Protein AF-A0A399YDK4-F1 (afdb_monomer)

Mean predicted aligned error: 13.17 Å

Foldseek 3Di:
DDDQDLVNLLVVLLVVLVVVQKDALVRSCVVNVHDSVSSVVSQVVCVVVQQWDDDVRTIHGRPPNPPDVPPPQDAQPQPRHTADLLAKKWWAFPVRDIHIHNHVLSLLVCVVPDDGTPFIWTQQNPPSDTDGLQQWKKFWQWQDDGPDPRHIHTHRDPVVVVVVCVPTNGDIDHNVRVSCVSVVVPPPD

Secondary structure (DSSP, 8-state):
-----HHHHHHHHHHHHHHHS-EEHHHHHHHTT--HHHHHHHHHHHHHTTSEEEETTEEEE-TT-PPPTT---PBPTTT--B--GGG-EEE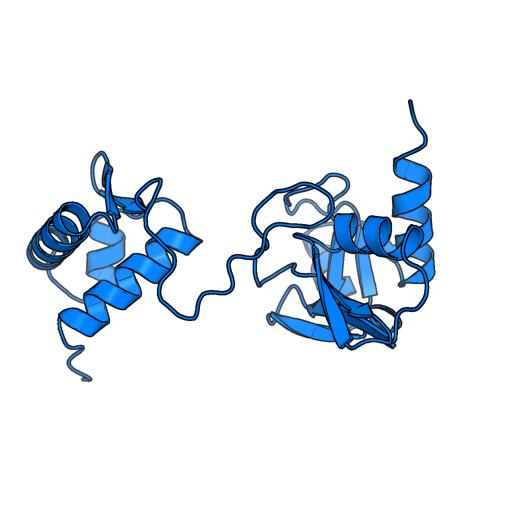EETTS-EEEESSHHHHHHHHHH--SEEEEEEE-TTT--EEEGGG-EEEES-SS--SSSS-EEEES-HHHHHHHHHHH--EEE-HHHHHHHHHHTT---

Sequence (189 aa):
MDEILPEQRRAKIVEWLQEEQSLTIDQLARHFEVSAMTIHRDLDLLVKEGRARKVRGGAMPAADALPAPGSDQSQCAMCGKRVPRRTTWVVTGENGEQQQACCPHCGFLMHSHATGQQSTLAADFLYGQMVNAHQATFVVGSEVTLCCVPGVLCFASRSDAERFQRGFGGKLLDFAGAMVAMTTAHHGH

Structure (mmCIF, N/CA/C/O backbone):
data_AF-A0A399YDK4-F1
#
_entry.id   AF-A0A399YDK4-F1
#
loop_
_atom_site.group_PDB
_atom_site.id
_atom_site.type_symbol
_atom_site.label_atom_id
_atom_site.label_alt_id
_atom_site.label_comp_id
_atom_site.label_asym_id
_atom_site.label_entity_id
_atom_site.label_seq_id
_atom_site.pdbx_PDB_ins_code
_atom_site.Cartn_x
_atom_site.Cartn_y
_atom_site.Cartn_z
_atom_site.occupancy
_atom_site.B_iso_or_equiv
_atom_site.auth_seq_id
_atom_site.auth_comp_id
_atom_site.auth_asym_id
_atom_site.auth_atom_id
_atom_site.pdbx_PDB_model_num
ATOM 1 N N . MET A 1 1 ? -29.684 -17.908 6.873 1.00 45.41 1 MET A N 1
ATOM 2 C CA . MET A 1 1 ? -29.817 -16.619 6.172 1.00 45.41 1 MET A CA 1
ATOM 3 C C . MET A 1 1 ? -29.604 -15.596 7.265 1.00 45.41 1 MET A C 1
ATOM 5 O O . MET A 1 1 ? -30.481 -15.459 8.106 1.00 45.41 1 MET A O 1
ATOM 9 N N . ASP A 1 2 ? -28.382 -15.083 7.395 1.00 56.78 2 ASP A N 1
ATOM 10 C CA . ASP A 1 2 ? -28.031 -14.229 8.532 1.00 56.78 2 ASP A CA 1
ATOM 11 C C . ASP A 1 2 ? -28.672 -12.858 8.336 1.00 56.78 2 ASP A C 1
ATOM 13 O O . ASP A 1 2 ? -28.321 -12.108 7.427 1.00 56.78 2 ASP A O 1
ATOM 17 N N . GLU A 1 3 ? -29.662 -12.555 9.169 1.00 72.50 3 GLU A N 1
ATOM 18 C CA . GLU A 1 3 ? -30.332 -11.264 9.179 1.00 72.50 3 GLU A CA 1
ATOM 19 C C . GLU A 1 3 ? -29.364 -10.209 9.733 1.00 72.50 3 GLU A C 1
ATOM 21 O O . GLU A 1 3 ? -29.116 -10.128 10.936 1.00 72.50 3 GLU A O 1
ATOM 26 N N . ILE A 1 4 ? -28.766 -9.410 8.845 1.00 83.25 4 ILE A N 1
ATOM 27 C CA . ILE A 1 4 ? -27.907 -8.298 9.254 1.00 83.25 4 ILE A CA 1
ATOM 28 C C . ILE A 1 4 ? -28.754 -7.189 9.884 1.00 83.25 4 ILE A C 1
ATOM 30 O O . ILE A 1 4 ? -29.663 -6.630 9.258 1.00 83.25 4 ILE A O 1
ATOM 34 N N . LEU A 1 5 ? -28.425 -6.822 11.124 1.00 90.81 5 LEU A N 1
ATOM 35 C CA . LEU A 1 5 ? -29.125 -5.751 11.824 1.00 90.81 5 LEU A CA 1
ATOM 36 C C . LEU A 1 5 ? -28.955 -4.414 11.073 1.00 90.81 5 LEU A C 1
ATOM 38 O O . LEU A 1 5 ? -27.881 -4.144 10.526 1.00 90.81 5 LEU A O 1
ATOM 42 N N . PRO A 1 6 ? -29.965 -3.523 11.069 1.00 90.94 6 PRO A N 1
ATOM 43 C CA . PRO A 1 6 ? -29.890 -2.250 10.348 1.00 90.94 6 PRO A CA 1
ATOM 44 C C . PRO A 1 6 ? -28.670 -1.387 10.704 1.00 90.94 6 PRO A C 1
ATOM 46 O O . PRO A 1 6 ? -28.080 -0.764 9.826 1.00 90.94 6 PRO A O 1
ATOM 49 N N . GLU A 1 7 ? -28.258 -1.369 11.974 1.00 88.75 7 GLU A N 1
ATOM 50 C CA . GLU A 1 7 ? -27.062 -0.639 12.424 1.00 88.75 7 GLU A CA 1
ATOM 51 C C . GLU A 1 7 ? -25.769 -1.214 11.844 1.00 88.75 7 GLU A C 1
ATOM 53 O O . GLU A 1 7 ? -24.922 -0.463 11.360 1.00 88.75 7 GLU A O 1
ATOM 58 N N . GLN A 1 8 ? -25.644 -2.542 11.821 1.00 89.19 8 GLN A N 1
ATOM 59 C CA . GLN A 1 8 ? -24.497 -3.229 11.228 1.00 89.19 8 GLN A CA 1
ATOM 60 C C . GLN A 1 8 ? -24.432 -2.988 9.719 1.00 89.19 8 GLN A C 1
ATOM 62 O O . GLN A 1 8 ? -23.357 -2.734 9.178 1.00 89.19 8 GLN A O 1
ATOM 67 N N . ARG A 1 9 ? -25.584 -2.998 9.035 1.00 95.12 9 ARG A N 1
ATOM 68 C CA . ARG A 1 9 ? -25.655 -2.656 7.611 1.00 95.12 9 ARG A CA 1
ATOM 69 C C . ARG A 1 9 ? -25.187 -1.224 7.364 1.00 95.12 9 ARG A C 1
ATOM 71 O O . ARG A 1 9 ? -24.345 -1.009 6.501 1.00 95.12 9 ARG A O 1
ATOM 78 N N . ARG A 1 10 ? -25.660 -0.250 8.148 1.00 94.94 10 ARG A N 1
ATOM 79 C CA . ARG A 1 10 ? -25.216 1.152 8.042 1.00 94.94 10 ARG A CA 1
ATOM 80 C C . ARG A 1 10 ? -23.717 1.319 8.288 1.00 94.94 10 ARG A C 1
ATOM 82 O O . ARG A 1 10 ? -23.081 2.078 7.563 1.00 94.94 10 ARG A O 1
ATOM 89 N N . ALA A 1 11 ? -23.147 0.607 9.261 1.00 90.00 11 ALA A N 1
ATOM 90 C CA . ALA A 1 11 ? -21.704 0.617 9.500 1.00 90.00 11 ALA A CA 1
ATOM 91 C C . ALA A 1 11 ? -20.923 0.123 8.270 1.00 90.00 11 ALA A C 1
ATOM 93 O O . ALA A 1 11 ? -20.050 0.838 7.783 1.00 90.00 11 ALA A O 1
ATOM 94 N N . LYS A 1 12 ? -21.326 -1.017 7.694 1.00 92.19 12 LYS A N 1
ATOM 95 C CA . LYS A 1 12 ? -20.713 -1.563 6.472 1.00 92.19 12 LYS A CA 1
ATOM 96 C C . LYS A 1 12 ? -20.889 -0.660 5.246 1.00 92.19 12 LYS A C 1
ATOM 98 O O . LYS A 1 12 ? -19.979 -0.556 4.432 1.00 92.19 12 LYS A O 1
ATOM 103 N N . ILE A 1 13 ? -22.030 0.024 5.107 1.00 94.12 13 ILE A N 1
ATOM 104 C CA . ILE A 1 13 ? -22.237 1.019 4.038 1.00 94.12 13 ILE A CA 1
ATOM 105 C C . ILE A 1 13 ? -21.193 2.137 4.143 1.00 94.12 13 ILE A C 1
ATOM 107 O O . ILE A 1 13 ? -20.625 2.535 3.130 1.00 94.12 13 ILE A O 1
ATOM 111 N N . VAL A 1 14 ? -20.925 2.644 5.352 1.00 92.00 14 VAL A N 1
ATOM 112 C CA . VAL A 1 14 ? -19.918 3.697 5.563 1.00 92.00 14 VAL A CA 1
ATOM 113 C C . VAL A 1 14 ? -18.515 3.201 5.230 1.00 92.00 14 VAL A C 1
ATOM 115 O O . VAL A 1 14 ? -17.788 3.909 4.541 1.00 92.00 14 VAL A O 1
ATOM 118 N N . GLU A 1 15 ? -18.145 2.001 5.676 1.00 86.81 15 GLU A N 1
ATOM 119 C CA . GLU A 1 15 ? -16.850 1.387 5.346 1.00 86.81 15 GLU A CA 1
ATOM 120 C C . GLU A 1 15 ? -16.661 1.287 3.830 1.00 86.81 15 GLU A C 1
ATOM 122 O O . GLU A 1 15 ? -15.671 1.776 3.290 1.00 86.81 15 GLU A O 1
ATOM 127 N N . TRP A 1 16 ? -17.665 0.773 3.121 1.00 90.94 16 TRP A N 1
ATOM 128 C CA . TRP A 1 16 ? -17.577 0.606 1.676 1.00 90.94 16 TRP A CA 1
ATOM 129 C C . TRP A 1 16 ? -17.549 1.948 0.925 1.00 90.94 16 TRP A C 1
ATOM 131 O O . TRP A 1 16 ? -16.789 2.122 -0.029 1.00 90.94 16 TRP A O 1
ATOM 141 N N . LEU A 1 17 ? -18.306 2.949 1.392 1.00 89.31 17 LEU A N 1
ATOM 142 C CA . LEU A 1 17 ? -18.228 4.319 0.871 1.00 89.31 17 LEU A CA 1
ATOM 143 C C . LEU A 1 17 ? -16.835 4.935 1.070 1.00 89.31 17 LEU A C 1
ATOM 145 O O . LEU A 1 17 ? -16.385 5.703 0.220 1.00 89.31 17 LEU A O 1
ATOM 149 N N . GLN A 1 18 ? -16.150 4.622 2.174 1.00 79.62 18 GLN A N 1
ATOM 150 C CA . GLN A 1 18 ? -14.789 5.098 2.431 1.00 79.62 18 GLN A CA 1
ATOM 151 C C . GLN A 1 18 ? -13.743 4.451 1.513 1.00 79.62 18 GLN A C 1
ATOM 153 O O . GLN A 1 18 ? -12.706 5.076 1.281 1.00 79.62 18 GLN A O 1
ATOM 158 N N . GLU A 1 19 ? -13.998 3.240 1.015 1.00 75.44 19 GLU A N 1
ATOM 159 C CA . GLU A 1 19 ? -13.117 2.507 0.098 1.00 75.44 19 GLU A CA 1
ATOM 160 C C . GLU A 1 19 ? -13.316 2.941 -1.362 1.00 75.44 19 GLU A C 1
ATOM 162 O O . GLU A 1 19 ? -12.363 3.353 -2.022 1.00 75.44 19 GLU A O 1
ATOM 167 N N . GLU A 1 20 ? -14.559 2.920 -1.850 1.00 77.44 20 GLU A N 1
ATOM 168 C CA . GLU A 1 20 ? -14.890 3.147 -3.267 1.00 77.44 20 GLU A CA 1
ATOM 169 C C . GLU A 1 20 ? -15.138 4.624 -3.612 1.00 77.44 20 GLU A C 1
ATOM 171 O O . GLU A 1 20 ? -15.271 4.989 -4.779 1.00 77.44 20 GLU A O 1
ATOM 176 N N . GLN A 1 21 ? -15.214 5.501 -2.603 1.00 77.00 21 GLN A N 1
ATOM 177 C CA . GLN A 1 21 ? -15.485 6.946 -2.701 1.00 77.00 21 GLN A CA 1
ATOM 178 C C . GLN A 1 21 ? -16.852 7.327 -3.302 1.00 77.00 21 GLN A C 1
ATOM 180 O O . GLN A 1 21 ? -17.306 8.446 -3.071 1.00 77.00 21 GLN A O 1
ATOM 185 N N . SER A 1 22 ? -17.535 6.439 -4.029 1.00 86.25 22 SER A N 1
ATOM 186 C CA . SER A 1 22 ? -18.880 6.634 -4.573 1.00 86.25 22 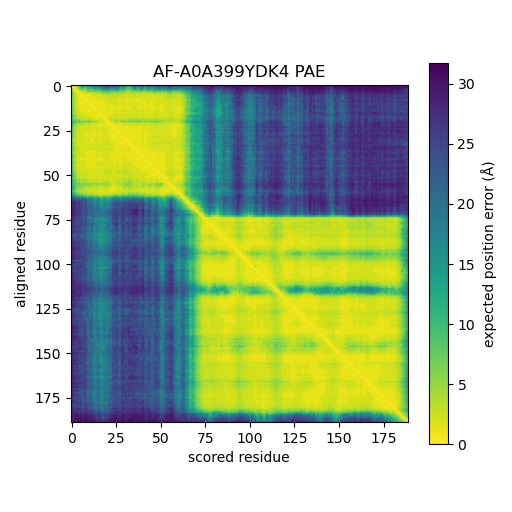SER A CA 1
ATOM 187 C C . SER A 1 22 ? -19.574 5.293 -4.803 1.00 86.25 22 SER A C 1
ATOM 189 O O . SER A 1 22 ? -19.060 4.442 -5.523 1.00 86.25 22 SER A O 1
ATOM 191 N N . LEU A 1 23 ? -20.775 5.123 -4.247 1.00 93.69 23 LEU A N 1
ATOM 192 C CA . LEU A 1 23 ? -21.605 3.934 -4.454 1.00 93.69 23 LEU A CA 1
ATOM 193 C C . LEU A 1 23 ? -23.020 4.333 -4.860 1.00 93.69 23 LEU A C 1
ATOM 195 O O . LEU A 1 23 ? -23.617 5.250 -4.294 1.00 93.69 23 LEU A O 1
ATOM 199 N N . THR A 1 24 ? -23.578 3.620 -5.831 1.00 95.25 24 THR A N 1
ATOM 200 C CA . THR A 1 24 ? -24.973 3.774 -6.250 1.00 95.25 24 THR A CA 1
ATOM 201 C C . THR A 1 24 ? -25.917 3.019 -5.320 1.00 95.25 24 THR A C 1
ATOM 203 O O . THR A 1 24 ? -25.550 2.034 -4.678 1.00 95.25 24 THR A O 1
ATOM 206 N N . ILE A 1 25 ? -27.177 3.454 -5.278 1.00 95.69 25 ILE A N 1
ATOM 207 C CA . ILE A 1 25 ? -28.224 2.779 -4.496 1.00 95.69 25 ILE A CA 1
ATOM 208 C C . ILE A 1 25 ? -28.410 1.325 -4.944 1.00 95.69 25 ILE A C 1
ATOM 210 O O . ILE A 1 25 ? -28.634 0.456 -4.109 1.00 95.69 25 ILE A O 1
ATOM 214 N N . ASP A 1 26 ? -28.292 1.059 -6.244 1.00 94.50 26 ASP A N 1
ATOM 215 C CA . ASP A 1 26 ? -28.439 -0.280 -6.817 1.00 94.50 26 ASP A CA 1
ATOM 216 C C . ASP A 1 26 ? -27.274 -1.208 -6.424 1.00 94.50 26 ASP A C 1
ATOM 218 O O . ASP A 1 26 ? -27.519 -2.344 -6.022 1.00 94.50 26 ASP A O 1
ATOM 222 N N . GLN A 1 27 ? -26.027 -0.713 -6.414 1.00 94.94 27 GLN A N 1
ATOM 223 C CA . GLN A 1 27 ? -24.876 -1.468 -5.890 1.00 94.94 27 GLN A CA 1
ATOM 224 C C . GLN A 1 27 ? -25.072 -1.848 -4.418 1.00 94.94 27 GLN A C 1
ATOM 226 O O . GLN A 1 27 ? -24.881 -3.004 -4.044 1.00 94.94 27 GLN A O 1
ATOM 231 N N . LEU A 1 28 ? -25.495 -0.886 -3.594 1.00 95.94 28 LEU A N 1
ATOM 232 C CA . LEU A 1 28 ? -25.757 -1.105 -2.173 1.00 95.94 28 LEU A CA 1
ATOM 233 C C . LEU A 1 28 ? -26.916 -2.093 -1.962 1.00 95.94 28 LEU A C 1
ATOM 235 O O . LEU A 1 28 ? -26.806 -3.015 -1.159 1.00 95.94 28 LEU A O 1
ATOM 239 N N . ALA A 1 29 ? -28.011 -1.940 -2.707 1.00 96.50 29 ALA A N 1
ATOM 240 C CA . ALA A 1 29 ? -29.184 -2.804 -2.608 1.00 96.50 29 ALA A CA 1
ATOM 241 C C . ALA A 1 29 ? -28.846 -4.260 -2.953 1.00 96.50 29 ALA A C 1
ATOM 243 O O . ALA A 1 29 ? -29.233 -5.168 -2.221 1.00 96.50 29 ALA A O 1
ATOM 244 N N . ARG A 1 30 ? -28.072 -4.476 -4.026 1.00 95.38 30 ARG A N 1
ATOM 245 C CA . ARG A 1 30 ? -27.620 -5.812 -4.438 1.00 95.38 30 ARG A CA 1
ATOM 246 C C . ARG A 1 30 ? -26.667 -6.438 -3.431 1.00 95.38 30 ARG A C 1
ATOM 248 O O . ARG A 1 30 ? -26.827 -7.606 -3.113 1.00 95.38 30 ARG A O 1
ATOM 255 N N . HIS A 1 31 ? -25.701 -5.675 -2.922 1.00 93.81 31 HIS A N 1
ATOM 256 C CA . HIS A 1 31 ? -24.705 -6.199 -1.986 1.00 93.81 31 HIS A CA 1
ATOM 257 C C . HIS A 1 31 ? -25.314 -6.622 -0.645 1.00 93.81 31 HIS A C 1
ATOM 259 O O . HIS A 1 31 ? -24.937 -7.649 -0.094 1.00 93.81 31 HIS A O 1
ATOM 265 N N . PHE A 1 32 ? -26.249 -5.829 -0.117 1.00 94.50 32 PHE A N 1
ATOM 266 C CA . PHE A 1 32 ? -26.893 -6.112 1.167 1.00 94.50 32 PHE A CA 1
ATOM 267 C C . PHE A 1 32 ? -28.188 -6.920 1.038 1.00 94.50 32 PHE A C 1
ATOM 269 O O . PHE A 1 32 ? -28.838 -7.152 2.053 1.00 94.50 32 PHE A O 1
ATOM 276 N N . GLU A 1 33 ? -28.574 -7.305 -0.182 1.00 94.88 33 GLU A N 1
ATOM 277 C CA . GLU A 1 33 ? -29.809 -8.041 -0.482 1.00 94.88 33 GLU A CA 1
ATOM 278 C C . GLU A 1 33 ? -31.071 -7.364 0.094 1.00 94.88 33 GLU A C 1
ATOM 280 O O . GLU A 1 33 ? -31.991 -8.006 0.599 1.00 94.88 33 GLU A O 1
ATOM 285 N N . VAL A 1 34 ? -31.131 -6.029 0.018 1.00 95.44 34 VAL A N 1
ATOM 286 C CA . VAL A 1 34 ? -32.265 -5.225 0.502 1.00 95.44 34 VAL A CA 1
ATOM 287 C C . VAL A 1 34 ? -32.867 -4.373 -0.608 1.00 95.44 34 VAL A C 1
ATOM 289 O O . VAL A 1 34 ? -32.248 -4.099 -1.632 1.00 95.44 34 VAL A O 1
ATOM 292 N N . SER A 1 35 ? -34.090 -3.887 -0.390 1.00 96.19 35 SER A N 1
ATOM 293 C CA . SER A 1 35 ? -34.724 -2.964 -1.332 1.00 96.19 35 SER A CA 1
ATOM 294 C C . SER A 1 35 ? -33.953 -1.640 -1.457 1.00 96.19 35 SER A C 1
ATOM 296 O O . SER A 1 35 ? -33.379 -1.139 -0.484 1.00 96.19 35 SER A O 1
ATOM 298 N N . ALA A 1 36 ? -34.039 -1.000 -2.627 1.00 95.44 36 ALA A N 1
ATOM 299 C CA . ALA A 1 36 ? -33.520 0.355 -2.835 1.00 95.44 36 ALA A CA 1
ATOM 300 C C . ALA A 1 36 ? -34.086 1.358 -1.811 1.00 95.44 36 ALA A C 1
ATOM 302 O O . ALA A 1 36 ? -33.381 2.249 -1.348 1.00 95.44 36 ALA A O 1
ATOM 303 N N . MET A 1 37 ? -35.346 1.184 -1.398 1.00 95.12 37 MET A N 1
ATOM 304 C CA . MET A 1 37 ? -35.995 2.020 -0.386 1.00 95.12 37 MET A CA 1
ATOM 305 C C . MET A 1 37 ? -35.366 1.859 1.009 1.00 95.12 37 MET A C 1
ATOM 307 O O . MET A 1 37 ? -35.282 2.834 1.757 1.00 95.12 37 MET A O 1
ATOM 311 N N . THR A 1 38 ? -34.879 0.663 1.352 1.00 95.94 38 THR A N 1
ATOM 312 C CA . THR A 1 38 ? -34.112 0.421 2.584 1.00 95.94 38 THR A CA 1
ATOM 313 C C . THR A 1 38 ? -32.787 1.176 2.545 1.00 95.94 38 THR A C 1
ATOM 315 O O . THR A 1 38 ? -32.474 1.898 3.488 1.00 95.94 38 THR A O 1
ATOM 318 N N . ILE A 1 39 ? -32.062 1.093 1.424 1.00 97.12 39 ILE A N 1
ATOM 319 C CA . ILE A 1 39 ? -30.818 1.848 1.223 1.00 97.12 39 ILE A CA 1
ATOM 320 C C . ILE A 1 39 ? -31.066 3.353 1.272 1.00 97.12 39 ILE A C 1
ATOM 322 O O . ILE A 1 39 ? -30.303 4.068 1.911 1.00 97.12 39 ILE A O 1
ATOM 326 N N . HIS A 1 40 ? -32.142 3.849 0.657 1.00 95.69 40 HIS A N 1
ATOM 327 C CA . HIS A 1 40 ? -32.509 5.260 0.751 1.00 95.69 40 HIS A CA 1
ATOM 328 C C . HIS A 1 40 ? -32.648 5.717 2.207 1.00 95.69 40 HIS A C 1
ATOM 330 O O . HIS A 1 40 ? -32.045 6.721 2.578 1.00 95.69 40 HIS A O 1
ATOM 336 N N . ARG A 1 41 ? -33.374 4.954 3.036 1.00 95.38 41 ARG A N 1
ATOM 337 C CA . ARG A 1 41 ? -33.547 5.254 4.467 1.00 95.38 41 ARG A CA 1
ATOM 338 C C . ARG A 1 41 ? -32.230 5.192 5.240 1.00 95.38 41 ARG A C 1
ATOM 340 O O . ARG A 1 41 ? -31.966 6.071 6.054 1.00 95.38 41 ARG A O 1
ATOM 347 N N . ASP A 1 42 ? -31.405 4.178 4.986 1.00 96.62 42 ASP A N 1
ATOM 348 C CA . ASP A 1 42 ? -30.099 4.036 5.635 1.00 96.62 42 ASP A CA 1
ATOM 349 C C . ASP A 1 42 ? -29.165 5.202 5.271 1.00 96.62 42 ASP A C 1
ATOM 351 O O . ASP A 1 42 ? -28.543 5.790 6.154 1.00 96.62 42 ASP A O 1
ATOM 355 N N . LEU A 1 43 ? -29.120 5.599 3.996 1.00 95.44 43 LEU A N 1
ATOM 356 C CA . LEU A 1 43 ? -28.344 6.752 3.541 1.00 95.44 43 LEU A CA 1
ATOM 357 C C . LEU A 1 43 ? -28.877 8.070 4.112 1.00 95.44 43 LEU A C 1
ATOM 359 O O . LEU A 1 43 ? -28.074 8.920 4.478 1.00 95.44 43 LEU A O 1
ATOM 363 N N . ASP A 1 44 ? -30.196 8.249 4.224 1.00 94.94 44 ASP A N 1
ATOM 364 C CA . ASP A 1 44 ? -30.789 9.445 4.840 1.00 94.94 44 ASP A CA 1
ATOM 365 C C . ASP A 1 44 ? -30.349 9.611 6.300 1.00 94.94 44 ASP A C 1
ATOM 367 O O . ASP A 1 44 ? -29.984 10.713 6.715 1.00 94.94 44 ASP A O 1
ATOM 371 N N . LEU A 1 45 ? -30.323 8.513 7.064 1.00 94.25 45 LEU A N 1
ATOM 372 C CA . LEU A 1 45 ? -29.810 8.508 8.435 1.00 94.25 45 LEU A CA 1
ATOM 373 C C . LEU A 1 45 ? -28.316 8.840 8.473 1.00 94.25 45 LEU A C 1
ATOM 375 O O . LEU A 1 45 ? -27.908 9.724 9.219 1.00 94.25 45 LEU A O 1
ATOM 379 N N . LEU A 1 46 ? -27.510 8.202 7.622 1.00 93.62 46 LEU A N 1
ATOM 380 C CA . LEU A 1 46 ? -26.068 8.449 7.563 1.00 93.62 46 LEU A CA 1
ATOM 381 C C . LEU A 1 46 ? -25.725 9.883 7.136 1.00 93.62 46 LEU A C 1
ATOM 383 O O . LEU A 1 46 ? -24.755 10.449 7.634 1.00 93.62 46 LEU A O 1
ATOM 387 N N . VAL A 1 47 ? -26.511 10.495 6.244 1.00 92.12 47 VAL A N 1
ATOM 388 C CA . VAL A 1 47 ? -26.358 11.914 5.888 1.00 92.12 47 VAL A CA 1
ATOM 389 C C . VAL A 1 47 ? -26.713 12.811 7.068 1.00 92.12 47 VAL A C 1
ATOM 391 O O . VAL A 1 47 ? -25.972 13.745 7.363 1.00 92.12 47 VAL A O 1
ATOM 394 N N . LYS A 1 48 ? -27.808 12.515 7.777 1.00 90.50 48 LYS A N 1
ATOM 395 C CA . LYS A 1 48 ? -28.201 13.253 8.985 1.00 90.50 48 LYS A CA 1
ATOM 396 C C . LYS A 1 48 ? -27.132 13.172 10.082 1.00 90.50 48 LYS A C 1
ATOM 398 O O . LYS A 1 48 ? -26.925 14.143 10.799 1.00 90.50 48 LYS A O 1
ATOM 403 N N . GLU A 1 49 ? -26.451 12.036 10.188 1.00 87.38 49 GLU A N 1
ATOM 404 C CA . GLU A 1 49 ? -25.330 11.803 11.107 1.00 87.38 49 GLU A CA 1
ATOM 405 C C . GLU A 1 49 ? -23.997 12.398 10.617 1.00 87.38 49 GLU A C 1
ATOM 407 O O . GLU A 1 49 ? -22.993 12.295 11.316 1.00 87.38 49 GLU A O 1
ATOM 412 N N . GLY A 1 50 ? -23.945 12.992 9.418 1.00 86.31 50 GLY A N 1
ATOM 413 C CA . GLY A 1 50 ? -22.710 13.534 8.843 1.00 86.31 50 GLY A CA 1
ATOM 414 C C . GLY A 1 50 ? -21.691 12.467 8.424 1.00 86.31 50 GLY A C 1
ATOM 415 O O . GLY A 1 50 ? -20.512 12.766 8.273 1.00 86.31 50 GLY A O 1
ATOM 416 N N . ARG A 1 51 ? -22.121 11.215 8.235 1.00 87.44 51 ARG A N 1
ATOM 417 C CA . ARG A 1 51 ? -21.264 10.066 7.881 1.00 87.44 51 ARG A CA 1
ATOM 418 C C . ARG A 1 51 ? -21.252 9.755 6.384 1.00 87.44 51 ARG A C 1
ATOM 420 O O . ARG A 1 51 ? -20.350 9.079 5.897 1.00 87.44 51 ARG A O 1
ATOM 427 N N . ALA A 1 52 ? -22.231 10.265 5.645 1.00 91.44 52 ALA A N 1
ATOM 428 C CA . ALA A 1 52 ? -22.308 10.187 4.191 1.00 91.44 52 ALA A CA 1
ATOM 429 C C . ALA A 1 52 ? -22.845 11.504 3.613 1.00 91.44 52 ALA A C 1
ATOM 431 O O . ALA A 1 52 ? -23.416 12.328 4.323 1.00 91.44 52 ALA A O 1
ATOM 432 N N . ARG A 1 53 ? -22.713 11.693 2.303 1.00 91.69 53 ARG A N 1
ATOM 433 C CA . ARG A 1 53 ? -23.397 12.749 1.551 1.00 91.69 53 ARG A CA 1
ATOM 434 C C . ARG A 1 53 ? -24.069 12.160 0.322 1.00 91.69 53 ARG A C 1
ATOM 436 O O . ARG A 1 53 ? -23.518 11.273 -0.332 1.00 91.69 53 ARG A O 1
ATOM 443 N N . LYS A 1 54 ? -25.252 12.668 -0.022 1.00 90.38 54 LYS A N 1
ATOM 444 C CA . LYS A 1 54 ? -25.947 12.242 -1.239 1.00 90.38 54 LYS A CA 1
ATOM 445 C C . LYS A 1 54 ? -25.251 12.775 -2.484 1.00 90.38 54 LYS A C 1
ATOM 447 O O . LYS A 1 54 ? -24.797 13.917 -2.526 1.00 90.38 54 LYS A O 1
ATOM 452 N N . VAL A 1 55 ? -25.245 11.944 -3.517 1.00 86.50 55 VAL A N 1
ATOM 453 C CA . VAL A 1 55 ? -24.924 12.324 -4.893 1.00 86.50 55 VAL A CA 1
ATOM 454 C C . VAL A 1 55 ? -26.008 11.802 -5.826 1.00 86.50 55 VAL A C 1
ATOM 456 O O . VAL A 1 55 ? -26.943 11.116 -5.404 1.00 86.50 55 VAL A O 1
ATOM 459 N N . ARG A 1 56 ? -25.929 12.148 -7.111 1.00 84.81 56 ARG A N 1
ATOM 460 C CA . ARG A 1 56 ? -26.927 11.717 -8.090 1.00 84.81 56 ARG A CA 1
ATOM 461 C C . ARG A 1 56 ? -26.938 10.185 -8.190 1.00 84.81 56 ARG A C 1
ATOM 463 O O . ARG A 1 56 ? -25.995 9.596 -8.699 1.00 84.81 56 ARG A O 1
ATOM 470 N N . GLY A 1 57 ? -28.014 9.560 -7.705 1.00 85.69 57 GLY A N 1
ATOM 471 C CA . GLY A 1 57 ? -28.219 8.106 -7.769 1.00 85.69 57 GLY A CA 1
ATOM 472 C C . GLY A 1 57 ? -27.455 7.279 -6.726 1.00 85.69 57 GLY A C 1
ATOM 473 O O . GLY A 1 57 ? -27.433 6.052 -6.828 1.00 85.69 57 GLY A O 1
ATOM 474 N N . GLY A 1 58 ? -26.842 7.914 -5.723 1.00 90.56 58 GLY A N 1
ATOM 475 C CA . GLY A 1 58 ? -25.967 7.220 -4.782 1.00 90.56 58 GLY A CA 1
ATOM 476 C C . GLY A 1 58 ? -25.540 8.058 -3.584 1.00 90.56 58 GLY A C 1
ATOM 477 O O . GLY A 1 58 ? -26.156 9.074 -3.247 1.00 90.56 58 GLY A O 1
ATOM 478 N N . ALA A 1 59 ? -24.452 7.635 -2.957 1.00 93.25 59 ALA A N 1
ATOM 479 C CA . ALA A 1 59 ? -23.809 8.345 -1.867 1.00 93.25 59 ALA A CA 1
ATOM 480 C C . ALA A 1 59 ? -22.287 8.336 -2.014 1.00 93.25 59 ALA A C 1
ATOM 482 O O . ALA A 1 59 ? -21.701 7.487 -2.680 1.00 93.25 59 ALA A O 1
ATOM 483 N N . MET A 1 60 ? -21.670 9.311 -1.362 1.00 90.00 60 MET A N 1
ATOM 484 C CA . MET A 1 60 ? -20.233 9.423 -1.143 1.00 90.00 60 MET A CA 1
ATOM 485 C C . MET A 1 60 ? -19.991 9.548 0.371 1.00 90.00 60 MET A C 1
ATOM 487 O O . MET A 1 60 ? -20.920 9.922 1.097 1.00 90.00 60 MET A O 1
ATOM 491 N N . PRO A 1 61 ? -18.781 9.277 0.881 1.00 87.06 61 PRO A N 1
ATOM 492 C CA . PRO A 1 61 ? -18.448 9.583 2.269 1.00 87.06 61 PRO A CA 1
ATOM 493 C C . PRO A 1 61 ? -18.578 11.095 2.518 1.00 87.06 61 PRO A C 1
ATOM 495 O O . PRO A 1 61 ? -18.386 11.907 1.602 1.00 87.06 61 PRO A O 1
ATOM 498 N N . ALA A 1 62 ? -18.954 11.494 3.738 1.00 85.62 62 ALA A N 1
ATOM 499 C CA . ALA A 1 62 ? -18.970 12.920 4.064 1.00 85.62 62 ALA A CA 1
ATOM 500 C C . ALA A 1 62 ? -17.532 13.460 4.086 1.00 85.62 62 ALA A C 1
ATOM 502 O O . ALA A 1 62 ? -16.609 12.738 4.460 1.00 85.62 62 ALA A O 1
ATOM 503 N N . ALA A 1 63 ? -17.347 14.717 3.672 1.00 64.62 63 ALA A N 1
ATOM 504 C CA . ALA A 1 63 ? -16.024 15.343 3.575 1.00 64.62 63 ALA A CA 1
ATOM 505 C C . ALA A 1 63 ? -15.276 15.357 4.924 1.00 64.62 63 ALA A C 1
ATOM 507 O O . ALA A 1 63 ? -14.066 15.169 4.937 1.00 64.62 63 ALA A O 1
ATOM 508 N N . ASP A 1 64 ? -16.031 15.466 6.024 1.00 51.00 64 ASP A N 1
ATOM 509 C CA . ASP A 1 64 ? -15.550 15.447 7.411 1.00 51.00 64 ASP A CA 1
ATOM 510 C C . ASP A 1 64 ? -16.112 14.259 8.209 1.00 51.00 64 ASP A C 1
ATOM 512 O O . ASP A 1 64 ? -16.189 14.323 9.437 1.00 51.00 64 ASP A O 1
ATOM 516 N N . ALA A 1 65 ? -16.564 13.182 7.543 1.00 44.81 65 ALA A N 1
ATOM 517 C CA . ALA A 1 65 ? -16.994 11.980 8.255 1.00 44.81 65 ALA A CA 1
ATOM 518 C C . ALA A 1 65 ? -15.796 11.458 9.046 1.00 44.81 65 ALA A C 1
ATOM 520 O O . ALA A 1 65 ? -14.903 10.821 8.479 1.00 44.81 65 ALA A O 1
ATOM 521 N N . LEU A 1 66 ? -15.784 11.755 10.348 1.00 40.97 66 LEU A N 1
ATOM 522 C CA . LEU A 1 66 ? -14.771 11.255 11.253 1.00 40.97 66 LEU A CA 1
ATOM 523 C C . LEU A 1 66 ? -14.677 9.737 11.042 1.00 40.97 66 LEU A C 1
ATOM 525 O O . LEU A 1 66 ? -15.714 9.059 10.985 1.00 40.97 66 LEU A O 1
ATOM 529 N N . PRO A 1 67 ? -13.456 9.209 10.866 1.00 43.59 67 PRO A N 1
ATOM 530 C CA . PRO A 1 67 ? -13.231 7.780 10.750 1.00 43.59 67 PRO A CA 1
ATOM 531 C C . PRO A 1 67 ? -13.955 7.060 11.899 1.00 43.59 67 PRO A C 1
ATOM 533 O O . PRO A 1 67 ? -13.960 7.559 13.027 1.00 43.59 67 PRO A O 1
ATOM 536 N N . ALA A 1 68 ? -14.574 5.904 11.636 1.00 41.44 68 ALA A N 1
ATOM 537 C CA . ALA A 1 68 ? -15.112 5.085 12.719 1.00 41.44 68 ALA A CA 1
ATOM 538 C C . ALA A 1 68 ? -13.994 4.838 13.756 1.00 41.44 68 ALA A C 1
ATOM 540 O O . ALA A 1 68 ? -12.834 4.669 13.358 1.00 41.44 68 ALA A O 1
ATOM 541 N N . PRO A 1 69 ? -14.286 4.839 15.068 1.00 34.53 69 PRO A N 1
ATOM 542 C CA . PRO A 1 69 ? -13.262 4.582 16.075 1.00 34.53 69 PRO A CA 1
ATOM 543 C C . PRO A 1 69 ? -12.618 3.215 15.794 1.00 34.53 69 PRO A C 1
ATOM 545 O O . PRO A 1 69 ? -13.288 2.188 15.850 1.00 34.53 69 PRO A O 1
ATOM 548 N N . GLY A 1 70 ? -11.333 3.224 15.415 1.00 46.66 70 GLY A N 1
ATOM 549 C CA . GLY A 1 70 ? -10.577 2.036 14.991 1.00 46.66 70 GLY A CA 1
ATOM 550 C C . GLY A 1 70 ? -10.137 2.002 13.519 1.00 46.66 70 GLY A C 1
ATOM 551 O O . GLY A 1 70 ? -9.352 1.130 13.150 1.00 46.66 70 GLY A O 1
ATOM 552 N N . SER A 1 71 ? -10.565 2.936 12.663 1.00 43.72 71 SER A N 1
ATOM 553 C CA . SER A 1 71 ? -9.941 3.096 11.343 1.00 43.72 71 SER A CA 1
ATOM 554 C C . SER A 1 71 ? -8.706 3.990 11.453 1.00 43.72 71 SER A C 1
ATOM 556 O O . SER A 1 71 ? -8.829 5.211 11.536 1.00 43.72 71 SER A O 1
ATOM 558 N N . ASP A 1 72 ? -7.532 3.358 11.459 1.00 55.06 72 ASP A N 1
ATOM 559 C CA . ASP A 1 72 ? -6.211 3.981 11.320 1.00 55.06 72 ASP A CA 1
ATOM 560 C C . ASP A 1 72 ? -6.117 4.688 9.956 1.00 55.06 72 ASP A C 1
ATOM 562 O O . ASP A 1 72 ? -5.656 4.131 8.961 1.00 55.06 72 ASP A O 1
ATOM 566 N N . GLN A 1 73 ? -6.683 5.893 9.860 1.00 60.56 73 GLN A N 1
ATOM 567 C CA . GLN A 1 73 ? -6.514 6.773 8.706 1.00 60.56 73 GLN A CA 1
ATOM 568 C C . GLN A 1 73 ? -5.282 7.643 8.939 1.00 60.56 73 GLN A C 1
ATOM 570 O O . GLN A 1 73 ? -5.374 8.860 9.097 1.00 60.56 73 GLN A O 1
ATOM 575 N N . SER A 1 74 ? -4.123 6.994 8.986 1.00 76.19 74 SER A N 1
ATOM 576 C CA . SER A 1 74 ? -2.838 7.672 8.998 1.00 76.19 74 SER A CA 1
ATOM 577 C C . SER A 1 74 ? -2.632 8.422 7.669 1.00 76.19 74 SER A C 1
ATOM 579 O O . SER A 1 74 ? -3.080 8.012 6.587 1.00 76.19 74 SER A O 1
ATOM 581 N N . GLN A 1 75 ? -1.981 9.580 7.752 1.00 89.56 75 GLN A N 1
ATOM 582 C CA . GLN A 1 75 ? -1.495 10.303 6.580 1.00 89.56 75 GLN A CA 1
ATOM 583 C C . GLN A 1 75 ? -0.078 9.831 6.273 1.00 89.56 75 GLN A C 1
ATOM 585 O O . GLN A 1 75 ? 0.708 9.547 7.175 1.00 89.56 75 GLN A O 1
ATOM 590 N N . CYS A 1 76 ? 0.250 9.740 4.989 1.00 91.31 76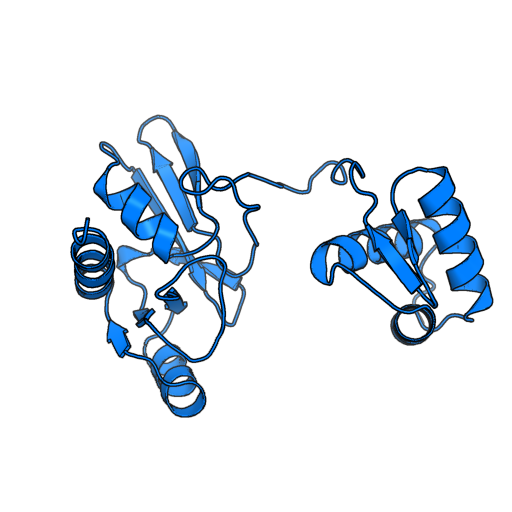 CYS A N 1
ATOM 591 C CA . CYS A 1 76 ? 1.577 9.362 4.547 1.00 91.31 76 CYS A CA 1
ATOM 592 C C . CYS A 1 76 ? 2.581 10.419 5.006 1.00 91.31 76 CYS A C 1
ATOM 594 O O . CYS A 1 76 ? 2.488 11.572 4.584 1.00 91.31 76 CYS A O 1
ATOM 596 N N . ALA A 1 77 ? 3.584 10.000 5.775 1.00 90.62 77 ALA A N 1
ATOM 597 C CA . ALA A 1 77 ? 4.640 10.874 6.283 1.00 90.62 77 ALA A CA 1
ATOM 598 C C . ALA A 1 77 ? 5.466 11.556 5.173 1.00 90.62 77 ALA A C 1
ATOM 600 O O . ALA A 1 77 ? 6.120 12.560 5.425 1.00 90.62 77 ALA A O 1
ATOM 601 N N . MET A 1 78 ? 5.411 11.039 3.938 1.00 90.56 78 MET A N 1
ATOM 602 C CA . MET A 1 78 ? 6.162 11.576 2.798 1.00 90.56 78 MET A CA 1
ATOM 603 C C . MET A 1 78 ? 5.370 12.528 1.906 1.00 90.56 78 MET A C 1
ATOM 605 O O . MET A 1 78 ? 5.909 13.535 1.467 1.00 90.56 78 MET A O 1
ATOM 609 N N . CYS A 1 79 ? 4.120 12.202 1.565 1.00 89.12 79 CYS A N 1
ATOM 610 C CA . CYS A 1 79 ? 3.352 12.968 0.573 1.00 89.12 79 CYS A CA 1
ATOM 611 C C . CYS A 1 79 ? 2.034 13.542 1.106 1.00 89.12 79 CYS A C 1
ATOM 613 O O . CYS A 1 79 ? 1.279 14.136 0.340 1.00 89.12 79 CYS A O 1
ATOM 615 N N . GLY A 1 80 ? 1.711 13.315 2.384 1.00 86.56 80 GLY A N 1
ATOM 616 C CA . GLY A 1 80 ? 0.491 13.802 3.035 1.00 86.56 80 GLY A CA 1
ATOM 617 C C . GLY A 1 80 ? -0.809 13.130 2.575 1.00 86.56 80 GLY A C 1
ATOM 618 O O . GLY A 1 80 ? -1.861 13.352 3.169 1.00 86.56 80 GLY A O 1
ATOM 619 N N . LYS A 1 81 ? -0.777 12.279 1.539 1.00 85.75 81 LYS A N 1
ATOM 620 C CA . LYS A 1 81 ? -1.960 11.529 1.090 1.00 85.75 81 LYS A CA 1
ATOM 621 C C . LYS A 1 81 ? -2.360 10.477 2.121 1.00 85.75 81 LYS A C 1
ATOM 623 O O . LYS A 1 81 ? -1.520 9.952 2.849 1.00 85.75 81 LYS A O 1
ATOM 628 N N . ARG A 1 82 ? -3.641 10.111 2.127 1.00 87.81 82 ARG A N 1
ATOM 629 C CA . ARG A 1 82 ? -4.167 9.015 2.951 1.00 87.81 82 ARG A CA 1
ATOM 630 C C . ARG A 1 82 ? -3.403 7.715 2.687 1.00 87.81 82 ARG A C 1
ATOM 632 O O . ARG A 1 82 ? -3.096 7.406 1.535 1.00 87.81 82 ARG A O 1
ATOM 639 N N . VAL A 1 83 ? -3.131 6.952 3.742 1.00 89.75 83 VAL A N 1
ATOM 640 C CA . VAL A 1 83 ? -2.493 5.638 3.639 1.00 89.75 83 VAL A CA 1
ATOM 641 C C . VAL A 1 83 ? -3.553 4.560 3.355 1.00 89.75 83 VAL A C 1
ATOM 643 O O . VAL A 1 83 ? -4.423 4.316 4.193 1.00 89.75 83 VAL A O 1
ATOM 646 N N . PRO A 1 84 ? -3.538 3.909 2.177 1.00 87.31 84 PRO A N 1
ATOM 647 C CA . PRO A 1 84 ? -4.396 2.766 1.894 1.00 87.31 84 PRO A CA 1
ATOM 648 C C . PRO A 1 84 ? -3.802 1.485 2.494 1.00 87.31 84 PRO A C 1
ATOM 650 O O . PRO A 1 84 ? -2.595 1.266 2.445 1.00 87.31 84 PRO A O 1
ATOM 653 N N . ARG A 1 85 ? -4.654 0.569 2.965 1.00 85.81 85 ARG A N 1
ATOM 654 C CA . ARG A 1 85 ? -4.210 -0.725 3.522 1.00 85.81 85 ARG A CA 1
ATOM 655 C C . ARG A 1 85 ? -3.421 -1.574 2.520 1.00 85.81 85 ARG A C 1
ATOM 657 O O . ARG A 1 85 ? -2.448 -2.213 2.888 1.00 85.81 85 ARG A O 1
ATOM 664 N N . ARG A 1 86 ? -3.828 -1.570 1.248 1.00 89.25 86 ARG A N 1
ATOM 665 C CA . ARG A 1 86 ? -3.310 -2.489 0.219 1.00 89.25 86 ARG A CA 1
ATOM 666 C C . ARG A 1 86 ? -1.874 -2.206 -0.225 1.00 89.25 86 ARG A C 1
ATOM 668 O O . ARG A 1 86 ? -1.207 -3.096 -0.736 1.00 89.25 86 ARG A O 1
ATOM 675 N N . THR A 1 87 ? -1.410 -0.972 -0.071 1.00 95.38 87 THR A N 1
ATOM 676 C CA . THR A 1 87 ? -0.052 -0.570 -0.466 1.00 95.38 87 THR A CA 1
ATOM 677 C C . THR A 1 87 ? 0.697 0.103 0.673 1.00 95.38 87 THR A C 1
ATOM 679 O O . THR A 1 87 ? 1.732 0.716 0.435 1.00 95.38 87 THR A O 1
ATOM 682 N N . THR A 1 88 ? 0.191 0.012 1.906 1.00 95.06 88 THR A N 1
ATOM 683 C CA . THR A 1 88 ? 0.839 0.663 3.042 1.00 95.06 88 THR A CA 1
ATOM 684 C C . THR A 1 88 ? 2.253 0.135 3.245 1.00 95.06 88 THR A C 1
ATOM 686 O O . THR A 1 88 ? 2.559 -1.042 3.027 1.00 95.06 88 THR A O 1
ATOM 689 N N . TRP A 1 89 ? 3.111 1.042 3.679 1.00 96.12 89 TRP A N 1
ATOM 690 C CA . TRP A 1 89 ? 4.446 0.753 4.153 1.00 96.12 89 TRP A CA 1
ATOM 691 C C . TRP A 1 89 ? 4.572 1.293 5.565 1.00 96.12 89 TRP A C 1
ATOM 693 O O . TRP A 1 89 ? 4.207 2.440 5.815 1.00 96.12 89 TRP A O 1
ATOM 703 N N . VAL A 1 90 ? 5.112 0.486 6.470 1.00 93.81 90 VAL A N 1
ATOM 704 C CA . VAL A 1 90 ? 5.267 0.827 7.882 1.00 93.81 90 VAL A CA 1
ATOM 705 C C . VAL A 1 90 ? 6.728 0.669 8.266 1.00 93.81 90 VAL A C 1
ATOM 707 O O . VAL A 1 90 ? 7.333 -0.376 8.030 1.00 93.81 90 VAL A O 1
ATOM 710 N N . VAL A 1 91 ? 7.292 1.710 8.864 1.00 92.25 91 VAL A N 1
ATOM 711 C CA . VAL A 1 91 ? 8.623 1.687 9.471 1.00 92.25 91 VAL A CA 1
ATOM 712 C C . VAL A 1 91 ? 8.459 1.865 10.965 1.00 92.25 91 VAL A C 1
ATOM 714 O O . VAL A 1 91 ? 7.762 2.781 11.398 1.00 92.25 91 VAL A O 1
ATOM 717 N N . THR A 1 92 ? 9.127 1.011 11.733 1.00 89.44 92 THR A N 1
ATOM 718 C CA . THR A 1 92 ? 9.215 1.145 13.186 1.00 89.44 92 THR A CA 1
ATOM 719 C C . THR A 1 92 ? 10.644 1.529 13.556 1.00 89.44 92 THR A C 1
ATOM 721 O O . THR A 1 92 ? 11.586 0.809 13.206 1.00 89.44 92 THR A O 1
ATOM 724 N N . GLY A 1 93 ? 10.807 2.666 14.231 1.00 87.00 93 GLY A N 1
ATOM 725 C CA . GLY A 1 93 ? 12.087 3.128 14.773 1.00 87.00 93 GLY A CA 1
ATOM 726 C C . GLY A 1 93 ? 12.527 2.332 16.006 1.00 87.00 93 GLY A C 1
ATOM 727 O O . GLY A 1 93 ? 11.743 1.581 16.585 1.00 87.00 93 GLY A O 1
ATOM 728 N N . GLU A 1 94 ? 13.779 2.501 16.432 1.00 85.69 94 GLU A N 1
ATOM 729 C CA . GLU A 1 94 ? 14.349 1.821 17.615 1.00 85.69 94 GLU A CA 1
ATOM 730 C C . GLU A 1 94 ? 13.623 2.134 18.934 1.00 85.69 94 GLU A C 1
ATOM 732 O O . GLU A 1 94 ? 13.609 1.322 19.856 1.00 85.69 94 GLU A O 1
ATOM 737 N N . ASN A 1 95 ? 12.993 3.304 19.031 1.00 82.56 95 ASN A N 1
ATOM 738 C CA . ASN A 1 95 ? 12.189 3.715 20.184 1.00 82.56 95 ASN A CA 1
ATOM 739 C C . ASN A 1 95 ? 10.718 3.246 20.097 1.00 82.56 95 ASN A C 1
ATOM 741 O O . ASN A 1 95 ? 9.906 3.614 20.947 1.00 82.56 95 ASN A O 1
ATOM 745 N N . GLY A 1 96 ? 10.368 2.452 19.079 1.00 79.75 96 GLY A N 1
ATOM 746 C CA . GLY A 1 96 ? 9.021 1.928 18.853 1.00 79.75 96 GLY A CA 1
ATOM 747 C C . GLY A 1 96 ? 8.065 2.882 18.133 1.00 79.75 96 GLY A C 1
ATOM 748 O O . GLY A 1 96 ? 6.908 2.517 17.915 1.00 79.75 96 GLY A O 1
ATOM 749 N N . GLU A 1 97 ? 8.511 4.078 17.741 1.00 82.62 97 GLU A N 1
ATOM 750 C CA . GLU A 1 97 ? 7.695 4.999 16.951 1.00 82.62 97 GLU A CA 1
ATOM 751 C C . GLU A 1 97 ? 7.403 4.422 15.560 1.00 82.62 97 GLU A C 1
ATOM 753 O O . GLU A 1 97 ? 8.282 3.855 14.909 1.00 82.62 97 GLU A O 1
ATOM 758 N N . GLN A 1 98 ? 6.157 4.551 15.100 1.00 86.69 98 GLN A N 1
ATOM 759 C CA . GLN A 1 98 ? 5.743 4.050 13.792 1.00 86.69 98 GLN A CA 1
ATOM 760 C C . GLN A 1 98 ? 5.464 5.194 12.830 1.00 86.69 98 GLN A C 1
ATOM 762 O O . GLN A 1 98 ? 4.710 6.117 13.136 1.00 86.69 98 GLN A O 1
ATOM 767 N N . GLN A 1 99 ? 6.029 5.087 11.633 1.00 90.00 99 GLN A N 1
ATOM 768 C CA . GLN A 1 99 ? 5.762 5.984 10.518 1.00 90.00 99 GLN A CA 1
ATOM 769 C C . GLN A 1 99 ? 5.197 5.187 9.347 1.00 90.00 99 GLN A C 1
ATOM 771 O O . GLN A 1 99 ? 5.631 4.065 9.076 1.00 90.00 99 GLN A O 1
ATOM 776 N N . GLN A 1 100 ? 4.220 5.769 8.652 1.00 93.31 100 GLN A N 1
ATOM 777 C CA . GLN A 1 100 ? 3.522 5.105 7.556 1.00 93.31 100 GLN A CA 1
ATOM 778 C C . GLN A 1 100 ? 3.641 5.880 6.243 1.00 93.31 100 GLN A C 1
ATOM 780 O O . GLN A 1 100 ? 3.681 7.114 6.214 1.00 93.31 100 GLN A O 1
ATOM 785 N N . ALA A 1 101 ? 3.630 5.148 5.132 1.00 95.19 101 ALA A N 1
ATOM 786 C CA . ALA A 1 101 ? 3.592 5.712 3.793 1.00 95.19 101 ALA A CA 1
ATOM 787 C C . ALA A 1 101 ? 2.488 5.092 2.919 1.00 95.19 101 ALA A C 1
ATOM 789 O O . ALA A 1 101 ? 2.144 3.924 3.082 1.00 95.19 101 ALA A O 1
ATOM 790 N N . CYS A 1 102 ? 1.935 5.870 1.970 1.00 94.69 102 CYS A N 1
ATOM 791 C CA . CYS A 1 102 ? 0.782 5.433 1.159 1.00 94.69 102 CYS A CA 1
ATOM 792 C C . CYS A 1 102 ? 1.100 4.285 0.196 1.00 94.69 102 CYS A C 1
ATOM 794 O O . CYS A 1 102 ? 0.201 3.575 -0.253 1.00 94.69 102 CYS A O 1
ATOM 796 N N . CYS A 1 103 ? 2.366 4.145 -0.182 1.00 96.06 103 CYS A N 1
ATOM 797 C CA . CYS A 1 103 ? 2.831 3.174 -1.160 1.00 96.06 103 CYS A CA 1
ATOM 798 C C . CYS A 1 103 ? 4.299 2.817 -0.900 1.00 96.06 103 CYS A C 1
ATOM 800 O O . CYS A 1 103 ? 5.009 3.600 -0.255 1.00 96.06 103 CYS A O 1
ATOM 802 N N . PRO A 1 104 ? 4.799 1.713 -1.484 1.00 97.31 104 PRO A N 1
ATOM 803 C CA . PRO A 1 104 ? 6.217 1.385 -1.444 1.00 97.31 104 PRO A CA 1
ATOM 804 C C . PRO A 1 104 ? 7.125 2.478 -2.022 1.00 97.31 104 PRO A C 1
ATOM 806 O O . PRO A 1 104 ? 8.220 2.655 -1.515 1.00 97.31 104 PRO A O 1
ATOM 809 N N . HIS A 1 105 ? 6.683 3.272 -3.006 1.00 96.31 105 HIS A N 1
ATOM 810 C CA . HIS A 1 105 ? 7.470 4.410 -3.511 1.00 96.31 105 HIS A CA 1
ATOM 811 C C . HIS A 1 105 ? 7.819 5.393 -2.383 1.00 96.31 105 HIS A C 1
ATOM 813 O O . HIS A 1 105 ? 8.989 5.669 -2.129 1.00 96.31 105 HIS A O 1
ATOM 819 N N . CYS A 1 106 ? 6.808 5.905 -1.674 1.00 95.31 106 CYS A N 1
ATOM 820 C CA . CYS A 1 106 ? 7.038 6.775 -0.523 1.00 95.31 106 CYS A CA 1
ATOM 821 C C . CYS A 1 106 ? 7.760 6.025 0.601 1.00 95.31 106 CYS A C 1
ATOM 823 O O . CYS A 1 106 ? 8.595 6.617 1.269 1.00 95.31 106 CYS A O 1
ATOM 825 N N . GLY A 1 107 ? 7.480 4.732 0.782 1.00 95.31 107 GLY A N 1
ATOM 826 C CA . GLY A 1 107 ? 8.198 3.874 1.723 1.00 95.31 107 GLY A CA 1
ATOM 827 C C . GLY A 1 107 ? 9.709 3.859 1.487 1.00 95.31 107 GLY A C 1
ATOM 828 O O . GLY A 1 107 ? 10.468 4.050 2.432 1.00 95.31 107 GLY A O 1
ATOM 829 N N . PHE A 1 108 ? 10.152 3.726 0.235 1.00 95.69 108 PHE A N 1
ATOM 830 C CA . PHE A 1 108 ? 11.569 3.771 -0.132 1.00 95.69 108 PHE A CA 1
ATOM 831 C C . PHE A 1 108 ? 12.198 5.148 0.099 1.00 95.69 108 PHE A C 1
ATOM 833 O O . PHE A 1 108 ? 13.297 5.211 0.642 1.00 95.69 108 PHE A O 1
ATOM 840 N N . LEU A 1 109 ? 11.508 6.240 -0.252 1.00 93.06 109 LEU A N 1
ATOM 841 C CA . LEU A 1 109 ? 12.005 7.598 0.021 1.00 93.06 109 LEU A CA 1
ATOM 842 C C . LEU A 1 109 ? 12.108 7.875 1.526 1.00 93.06 109 LEU A C 1
ATOM 844 O O . LEU A 1 109 ? 13.092 8.434 2.001 1.00 93.06 109 LEU A O 1
ATOM 848 N N . MET A 1 110 ? 11.110 7.440 2.295 1.00 90.94 110 MET A N 1
ATOM 849 C CA . MET A 1 110 ? 11.129 7.519 3.755 1.00 90.94 110 MET A CA 1
ATOM 850 C C . MET A 1 110 ? 12.294 6.707 4.323 1.00 90.94 110 MET A C 1
ATOM 852 O O . MET A 1 110 ? 13.027 7.184 5.184 1.00 90.94 110 MET A O 1
ATOM 856 N N . HIS A 1 111 ? 12.503 5.495 3.799 1.00 89.19 111 HIS A N 1
ATOM 857 C CA . HIS A 1 111 ? 13.579 4.611 4.222 1.00 89.19 111 HIS A CA 1
ATOM 858 C C . HIS A 1 111 ? 14.967 5.197 3.933 1.00 89.19 111 HIS A C 1
ATOM 860 O O . HIS A 1 111 ? 15.842 5.061 4.778 1.00 89.19 111 HIS A O 1
ATOM 866 N N . SER A 1 112 ? 15.168 5.896 2.807 1.00 85.38 112 SER A N 1
ATOM 867 C CA . SER A 1 112 ? 16.465 6.506 2.472 1.00 85.38 112 SER A CA 1
ATOM 868 C C . SER A 1 112 ? 16.858 7.691 3.357 1.00 85.38 112 SER A C 1
ATOM 870 O O . SER A 1 112 ? 18.035 8.033 3.418 1.00 85.38 112 SER A O 1
ATOM 872 N N . HIS A 1 113 ? 15.892 8.331 4.020 1.00 78.00 113 HIS A N 1
ATOM 873 C CA . HIS A 1 113 ? 16.140 9.474 4.905 1.00 78.00 113 HIS A CA 1
ATOM 874 C C . HIS A 1 113 ? 16.112 9.115 6.393 1.00 78.00 113 HIS A C 1
ATOM 876 O O . HIS A 1 113 ? 16.521 9.925 7.222 1.00 78.00 113 HIS A O 1
ATOM 882 N N . ALA A 1 114 ? 15.624 7.928 6.741 1.00 73.62 114 ALA A N 1
ATOM 883 C CA . ALA A 1 114 ? 15.484 7.508 8.123 1.00 73.62 114 ALA A CA 1
ATOM 884 C C . ALA A 1 114 ? 16.776 6.867 8.656 1.00 73.62 114 ALA A C 1
ATOM 886 O O . ALA A 1 114 ? 17.450 6.095 7.978 1.00 73.62 114 ALA A O 1
ATOM 887 N N . THR A 1 115 ? 17.099 7.183 9.908 1.00 65.88 115 THR A N 1
ATOM 888 C CA . THR A 1 115 ? 18.220 6.617 10.670 1.00 65.88 115 THR A CA 1
ATOM 889 C C . THR A 1 115 ? 17.667 5.877 11.886 1.00 65.88 115 THR A C 1
ATOM 891 O O . THR A 1 115 ? 16.802 6.425 12.561 1.00 65.88 115 THR A O 1
ATOM 894 N N . GLY A 1 116 ? 18.163 4.672 12.190 1.00 69.56 116 GLY A N 1
ATOM 895 C CA . GLY A 1 116 ? 17.742 3.917 13.385 1.00 69.56 116 GLY A CA 1
ATOM 896 C C . GLY A 1 116 ? 16.397 3.197 13.226 1.00 69.56 116 GLY A C 1
ATOM 897 O O . GLY A 1 116 ? 15.457 3.431 13.985 1.00 69.56 116 GLY A O 1
ATOM 898 N N . GLN A 1 117 ? 16.281 2.332 12.213 1.00 78.06 117 GLN A N 1
ATOM 899 C CA . GLN A 1 117 ? 15.061 1.568 11.928 1.00 78.06 117 GLN A CA 1
ATOM 900 C C . GLN A 1 117 ? 15.178 0.146 12.472 1.00 78.06 117 GLN A C 1
ATOM 902 O O . GLN A 1 117 ? 16.073 -0.604 12.084 1.00 78.06 117 GLN A O 1
ATOM 907 N N . GLN A 1 118 ? 14.230 -0.248 13.318 1.00 85.50 118 GLN A N 1
ATOM 908 C CA . GLN A 1 118 ? 14.154 -1.607 13.841 1.00 85.50 118 GLN A CA 1
ATOM 909 C C . GLN A 1 118 ? 13.485 -2.559 12.843 1.00 85.50 118 GLN A C 1
ATOM 911 O O . GLN A 1 118 ? 13.888 -3.716 12.715 1.00 85.50 118 GLN A O 1
ATOM 916 N N . SER A 1 119 ? 12.439 -2.105 12.149 1.00 90.69 119 SER A N 1
ATOM 917 C CA . SER A 1 119 ? 11.737 -2.931 11.166 1.00 90.69 119 SER A CA 1
ATOM 918 C C . SER A 1 119 ? 11.117 -2.110 10.043 1.00 90.69 119 SER A C 1
ATOM 920 O O . SER A 1 119 ? 10.830 -0.920 10.180 1.00 90.69 119 SER A O 1
AT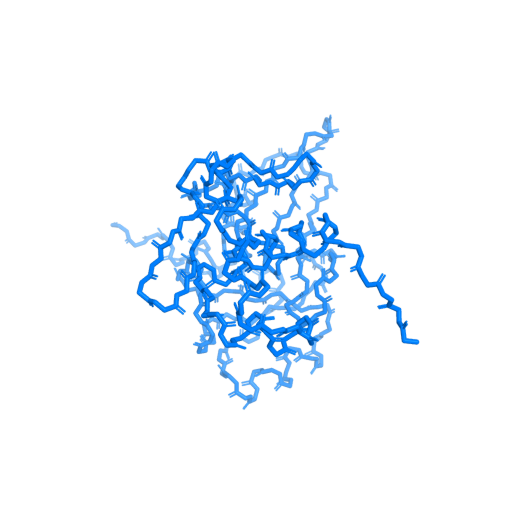OM 922 N N . THR A 1 120 ? 10.942 -2.763 8.896 1.00 95.06 120 THR A N 1
ATOM 923 C CA . THR A 1 120 ? 10.350 -2.178 7.696 1.00 95.06 120 THR A CA 1
ATOM 924 C C . THR A 1 120 ? 9.426 -3.204 7.051 1.00 95.06 120 THR A C 1
ATOM 926 O O . THR A 1 120 ? 9.866 -4.269 6.608 1.00 95.06 120 THR A O 1
ATOM 929 N N . LEU A 1 121 ? 8.134 -2.893 7.024 1.00 96.62 121 LEU A N 1
ATOM 930 C CA . LEU A 1 121 ? 7.082 -3.763 6.520 1.00 96.62 121 LEU A CA 1
ATOM 931 C C . LEU A 1 121 ? 6.367 -3.113 5.338 1.00 96.62 121 LEU A C 1
ATOM 933 O O . LEU A 1 121 ? 6.106 -1.913 5.338 1.00 96.62 121 LEU A O 1
ATOM 937 N N . ALA A 1 122 ? 5.988 -3.923 4.359 1.00 97.44 122 ALA A N 1
ATOM 938 C CA . ALA A 1 122 ? 5.198 -3.504 3.211 1.00 97.44 122 ALA A CA 1
ATOM 939 C C . ALA A 1 122 ? 4.010 -4.447 3.026 1.00 97.44 122 ALA A C 1
ATOM 941 O O . ALA A 1 122 ? 4.147 -5.655 3.215 1.00 97.44 122 ALA A O 1
ATOM 942 N N . ALA A 1 123 ? 2.852 -3.913 2.649 1.00 96.88 123 ALA A N 1
ATOM 943 C CA . ALA A 1 123 ? 1.701 -4.734 2.301 1.00 96.88 123 ALA A CA 1
ATOM 944 C C . ALA A 1 123 ? 1.939 -5.460 0.970 1.00 96.88 123 ALA A C 1
ATOM 946 O O . ALA A 1 123 ? 2.239 -4.827 -0.045 1.00 96.88 123 ALA A O 1
ATOM 947 N N . ASP A 1 124 ? 1.774 -6.780 0.971 1.00 96.25 124 ASP A N 1
ATOM 948 C CA . ASP A 1 124 ? 1.655 -7.583 -0.239 1.00 96.25 124 ASP A CA 1
ATOM 949 C C . ASP A 1 124 ? 0.437 -7.119 -1.046 1.00 96.25 124 ASP A C 1
ATOM 951 O O . ASP A 1 124 ? -0.683 -7.038 -0.539 1.00 96.25 124 ASP A O 1
ATOM 955 N N . PHE A 1 125 ? 0.649 -6.813 -2.320 1.00 96.81 125 PHE A N 1
ATOM 956 C CA . PHE A 1 125 ? -0.374 -6.193 -3.147 1.00 96.81 125 PHE A CA 1
ATOM 957 C C . PHE A 1 125 ? -1.550 -7.124 -3.481 1.00 96.81 125 PHE A C 1
ATOM 959 O O . PHE A 1 125 ? -2.660 -6.644 -3.750 1.00 96.81 125 PHE A O 1
ATOM 966 N N . LEU A 1 126 ? -1.340 -8.442 -3.507 1.00 93.00 126 LEU A N 1
ATOM 967 C CA . LEU A 1 126 ? -2.383 -9.397 -3.881 1.00 93.00 126 LEU A CA 1
ATOM 968 C C . LEU A 1 126 ? -3.255 -9.767 -2.687 1.00 93.00 126 LEU A C 1
ATOM 970 O O . LEU A 1 126 ? -4.479 -9.764 -2.807 1.00 93.00 126 LEU A O 1
ATOM 974 N N . TYR A 1 127 ? -2.631 -10.054 -1.549 1.00 90.75 127 TYR A N 1
ATOM 975 C CA . TYR A 1 127 ? -3.294 -10.651 -0.393 1.00 90.75 127 TYR A CA 1
ATOM 976 C C . TYR A 1 127 ? -3.348 -9.722 0.826 1.00 90.75 127 TYR A C 1
ATOM 978 O O . TYR A 1 127 ? -3.994 -10.050 1.818 1.00 90.75 127 TYR A O 1
ATOM 986 N N . GLY A 1 128 ? -2.689 -8.559 0.777 1.00 84.38 128 GLY A N 1
ATOM 987 C CA . GLY A 1 128 ? -2.734 -7.537 1.829 1.00 84.38 128 GLY A CA 1
ATOM 988 C C . GLY A 1 128 ? -1.933 -7.873 3.090 1.00 84.38 128 GLY A C 1
ATOM 989 O O . GLY A 1 128 ? -2.023 -7.150 4.081 1.00 84.38 128 GLY A O 1
ATOM 990 N N . GLN A 1 129 ? -1.160 -8.961 3.086 1.00 89.69 129 GLN A N 1
ATOM 991 C CA . GLN A 1 129 ? -0.336 -9.355 4.229 1.00 89.69 129 GLN A CA 1
ATOM 992 C C . GLN A 1 129 ? 0.858 -8.410 4.382 1.00 89.69 129 GLN A C 1
ATOM 994 O O . GLN A 1 129 ? 1.553 -8.128 3.411 1.00 89.69 129 GLN A O 1
ATOM 999 N N . MET A 1 130 ? 1.141 -7.957 5.605 1.00 94.81 130 MET A N 1
ATOM 1000 C CA . MET A 1 130 ? 2.366 -7.204 5.879 1.00 94.81 130 MET A CA 1
ATOM 1001 C C . MET A 1 130 ? 3.568 -8.149 5.855 1.00 94.81 130 MET A C 1
ATOM 1003 O O . MET A 1 130 ? 3.624 -9.106 6.626 1.00 94.81 130 MET A O 1
ATOM 1007 N N . VAL A 1 131 ? 4.535 -7.865 4.987 1.00 95.81 131 VAL A N 1
ATOM 1008 C CA . VAL A 1 131 ? 5.763 -8.649 4.830 1.00 95.81 131 VAL A CA 1
ATOM 1009 C C . VAL A 1 131 ? 6.998 -7.799 5.076 1.00 95.81 131 VAL A C 1
ATOM 1011 O O . VAL A 1 131 ? 6.957 -6.578 4.934 1.00 95.81 131 VAL A O 1
ATOM 1014 N N . ASN A 1 132 ? 8.110 -8.440 5.436 1.00 96.88 132 ASN A N 1
ATOM 1015 C CA . ASN A 1 132 ? 9.393 -7.757 5.556 1.00 96.88 132 ASN A CA 1
ATOM 1016 C C . ASN A 1 132 ? 9.813 -7.207 4.188 1.00 96.88 132 ASN A C 1
ATOM 1018 O O . ASN A 1 132 ? 10.088 -7.975 3.264 1.00 96.88 132 ASN A O 1
ATOM 1022 N N . ALA A 1 133 ? 9.888 -5.881 4.071 1.00 97.19 133 ALA A N 1
ATOM 1023 C CA . ALA A 1 133 ? 10.172 -5.225 2.801 1.00 97.19 133 ALA A CA 1
ATOM 1024 C C . ALA A 1 133 ? 11.547 -5.617 2.239 1.00 97.19 133 ALA A C 1
ATOM 1026 O O . ALA A 1 133 ? 11.691 -5.756 1.028 1.00 97.19 133 ALA A O 1
ATOM 1027 N N . HIS A 1 134 ? 12.537 -5.867 3.103 1.00 96.50 134 HIS A N 1
ATOM 1028 C CA . HIS A 1 134 ? 13.890 -6.249 2.690 1.00 96.50 134 HIS A CA 1
ATOM 1029 C C . HIS A 1 134 ? 13.955 -7.620 2.005 1.00 96.50 134 HIS A C 1
ATOM 1031 O O . HIS A 1 134 ? 14.912 -7.896 1.286 1.00 96.50 134 HIS A O 1
ATOM 1037 N N . GLN A 1 135 ? 12.959 -8.481 2.229 1.00 97.38 135 GLN A N 1
ATOM 1038 C CA . GLN A 1 135 ? 12.883 -9.831 1.658 1.00 97.38 135 GLN A CA 1
ATOM 1039 C C . GLN A 1 135 ? 11.832 -9.949 0.544 1.00 97.38 135 GLN A C 1
ATOM 1041 O O . GLN A 1 135 ? 11.692 -11.011 -0.060 1.00 97.38 135 GLN A O 1
ATOM 1046 N N . ALA A 1 136 ? 11.087 -8.877 0.277 1.00 98.31 136 ALA A N 1
ATOM 1047 C CA . ALA A 1 136 ? 10.025 -8.860 -0.714 1.00 98.31 136 ALA A CA 1
ATOM 1048 C C . ALA A 1 136 ? 10.557 -8.667 -2.145 1.00 98.31 136 ALA A C 1
ATOM 1050 O O . ALA A 1 136 ? 11.695 -8.254 -2.380 1.00 98.31 136 ALA A O 1
ATOM 1051 N N . THR A 1 137 ? 9.692 -8.952 -3.118 1.00 98.75 137 THR A N 1
ATOM 1052 C CA . THR A 1 137 ? 9.904 -8.636 -4.536 1.00 98.75 137 THR A CA 1
ATOM 1053 C C . THR A 1 137 ? 9.017 -7.464 -4.937 1.00 98.75 137 THR A C 1
ATOM 1055 O O . THR A 1 137 ? 7.861 -7.388 -4.530 1.00 98.75 137 THR A O 1
ATOM 1058 N N . PHE A 1 138 ? 9.532 -6.564 -5.768 1.00 98.62 138 PHE A N 1
ATOM 1059 C CA . PHE A 1 138 ? 8.827 -5.364 -6.196 1.00 98.62 138 PHE A CA 1
ATOM 1060 C C . PHE A 1 138 ? 8.613 -5.344 -7.705 1.00 98.62 138 PHE A C 1
ATOM 1062 O O . PHE A 1 138 ? 9.504 -5.705 -8.471 1.00 98.62 138 PHE A O 1
ATOM 1069 N N . VAL A 1 139 ? 7.446 -4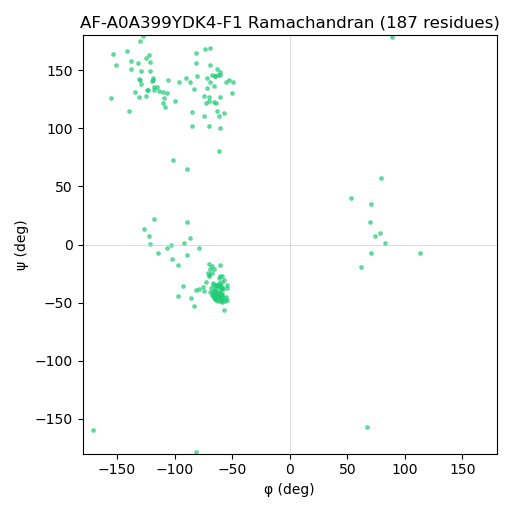.870 -8.136 1.00 98.56 139 VAL A N 1
ATOM 1070 C CA . VAL A 1 139 ? 7.178 -4.522 -9.537 1.00 98.56 139 VAL A CA 1
ATOM 1071 C C . VAL A 1 139 ? 7.108 -3.006 -9.643 1.00 98.56 139 VAL A C 1
ATOM 1073 O O . VAL A 1 139 ? 6.259 -2.374 -9.014 1.00 98.56 139 VAL A O 1
ATOM 1076 N N . VAL A 1 140 ? 8.011 -2.423 -10.429 1.00 97.56 140 VAL A N 1
ATOM 1077 C CA . VAL A 1 140 ? 8.108 -0.974 -10.646 1.00 97.56 140 VAL A CA 1
ATOM 1078 C C . VAL A 1 140 ? 7.593 -0.613 -12.033 1.00 97.56 140 VAL A C 1
ATOM 1080 O O . VAL A 1 140 ? 8.017 -1.207 -13.023 1.00 97.56 140 VAL A O 1
ATOM 1083 N N . GLY A 1 141 ? 6.711 0.382 -12.115 1.00 94.44 141 GLY A N 1
ATOM 1084 C CA . GLY A 1 141 ? 6.215 0.917 -13.385 1.00 94.44 141 GLY A CA 1
ATOM 1085 C C . GLY A 1 141 ? 5.284 -0.029 -14.149 1.00 94.44 141 GLY A C 1
ATOM 1086 O O . GLY A 1 141 ? 5.346 -0.072 -15.373 1.00 94.44 141 GLY A O 1
ATOM 1087 N N . SER A 1 142 ? 4.459 -0.811 -13.446 1.00 95.19 142 SER A N 1
ATOM 1088 C CA . SER A 1 142 ? 3.334 -1.533 -14.063 1.00 95.19 142 SER A CA 1
ATOM 1089 C C . SER A 1 142 ? 2.227 -0.575 -14.521 1.00 95.19 142 SER A C 1
ATOM 1091 O O . SER A 1 142 ? 2.183 0.574 -14.088 1.00 95.19 142 SER A O 1
ATOM 1093 N N . GLU A 1 143 ? 1.262 -1.078 -15.286 1.00 92.69 143 GLU A N 1
ATOM 1094 C CA . GLU A 1 143 ? 0.074 -0.323 -15.718 1.00 92.69 143 GLU A CA 1
ATOM 1095 C C . GLU A 1 143 ? -0.895 0.034 -14.571 1.00 92.69 143 GLU A C 1
ATOM 1097 O O . GLU A 1 143 ? -1.718 0.942 -14.696 1.00 92.69 143 GLU A O 1
ATOM 1102 N N . VAL A 1 144 ? -0.797 -0.646 -13.422 1.00 90.69 144 VAL A N 1
ATOM 1103 C CA . VAL A 1 144 ? -1.596 -0.312 -12.234 1.00 90.69 144 VAL A CA 1
ATOM 1104 C C . VAL A 1 144 ? -1.211 1.067 -11.694 1.00 90.69 144 VAL A C 1
ATOM 1106 O O . VAL A 1 144 ? -0.066 1.316 -11.318 1.00 90.69 144 VAL A O 1
ATOM 1109 N N . THR A 1 145 ? -2.202 1.956 -11.611 1.00 86.25 145 THR A N 1
ATOM 1110 C CA . THR A 1 145 ? -2.032 3.335 -11.134 1.00 86.25 145 THR A CA 1
ATOM 1111 C C . THR A 1 145 ? -2.076 3.408 -9.605 1.00 86.25 145 THR A C 1
ATOM 1113 O O . THR A 1 145 ? -2.961 2.836 -8.972 1.00 86.25 145 THR A O 1
ATOM 1116 N N . LEU A 1 146 ? -1.134 4.145 -9.010 1.00 85.50 146 LEU A N 1
ATOM 1117 C CA . LEU A 1 146 ? -0.999 4.353 -7.563 1.00 85.50 146 LEU A CA 1
ATOM 1118 C C . LEU A 1 146 ? -0.927 5.845 -7.196 1.00 85.50 146 LEU A C 1
ATOM 1120 O O . LEU A 1 146 ? -0.932 6.714 -8.065 1.00 85.50 146 LEU A O 1
ATOM 1124 N N . CYS A 1 147 ? -0.816 6.145 -5.891 1.00 83.56 147 CYS A N 1
ATOM 1125 C CA . CYS A 1 147 ? -0.676 7.516 -5.381 1.00 83.56 147 CYS A CA 1
ATOM 1126 C C . CYS A 1 147 ? 0.560 8.263 -5.936 1.00 83.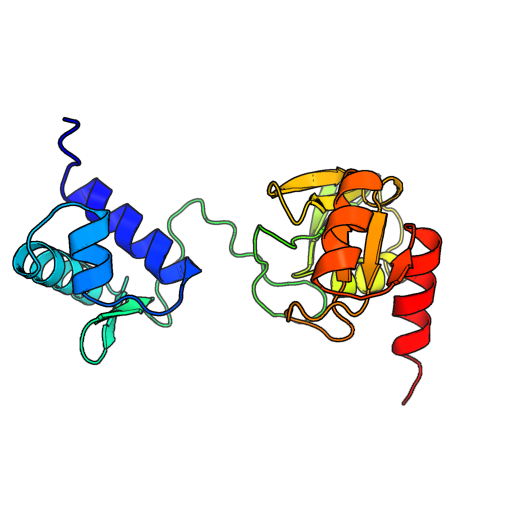56 147 CYS A C 1
ATOM 1128 O O . CYS A 1 147 ? 0.514 9.496 -6.002 1.00 83.56 147 CYS A O 1
ATOM 1130 N N . CYS A 1 148 ? 1.629 7.552 -6.318 1.00 88.19 148 CYS A N 1
ATOM 1131 C CA . CYS A 1 148 ? 2.927 8.103 -6.730 1.00 88.19 148 CYS A CA 1
ATOM 1132 C C . CYS A 1 148 ? 3.436 7.470 -8.034 1.00 88.19 148 CYS A C 1
ATOM 1134 O O . CYS A 1 148 ? 3.077 6.338 -8.363 1.00 88.19 148 CYS A O 1
ATOM 1136 N N . VAL A 1 149 ? 4.300 8.202 -8.745 1.00 88.19 149 VAL A N 1
ATOM 1137 C CA . VAL A 1 149 ? 4.931 7.784 -10.007 1.00 88.19 149 VAL A CA 1
ATOM 1138 C C . VAL A 1 149 ? 6.461 7.870 -9.860 1.00 88.19 149 VAL A C 1
ATOM 1140 O O . VAL A 1 149 ? 6.937 8.893 -9.373 1.00 88.19 149 VAL A O 1
ATOM 1143 N N . PRO A 1 150 ? 7.233 6.843 -10.271 1.00 91.25 150 PRO A N 1
ATOM 1144 C CA . PRO A 1 150 ? 6.756 5.548 -10.762 1.00 91.25 150 PRO A CA 1
ATOM 1145 C C . PRO A 1 150 ? 6.017 4.761 -9.670 1.00 91.25 150 PRO A C 1
ATOM 1147 O O . PRO A 1 150 ? 6.370 4.830 -8.491 1.00 91.25 150 PRO A O 1
ATOM 1150 N N . GLY A 1 151 ? 4.980 4.022 -10.072 1.00 94.06 151 GLY A N 1
ATOM 1151 C CA . GLY A 1 151 ? 4.253 3.129 -9.174 1.00 94.06 151 GLY A CA 1
ATOM 1152 C C . GLY A 1 151 ? 5.126 1.942 -8.772 1.00 94.06 151 GLY A C 1
ATOM 1153 O O . GLY A 1 151 ? 5.855 1.402 -9.604 1.00 94.06 151 GLY A O 1
ATOM 1154 N N . VAL A 1 152 ? 5.052 1.540 -7.503 1.00 97.88 152 VAL A N 1
ATOM 1155 C CA . VAL A 1 152 ? 5.789 0.390 -6.965 1.00 97.88 152 VAL A CA 1
ATOM 1156 C C . VAL A 1 152 ? 4.826 -0.495 -6.192 1.00 97.88 152 VAL A C 1
ATOM 1158 O O . VAL A 1 152 ? 4.128 -0.016 -5.300 1.00 97.88 152 VAL A O 1
ATOM 1161 N N . LEU A 1 153 ? 4.804 -1.781 -6.525 1.00 98.25 153 LEU A N 1
ATOM 1162 C CA . LEU A 1 153 ? 3.974 -2.793 -5.880 1.00 98.25 153 LEU A CA 1
ATOM 1163 C C . LEU A 1 153 ? 4.862 -3.812 -5.177 1.00 98.25 153 LEU A C 1
ATOM 1165 O O . LEU A 1 153 ? 5.858 -4.245 -5.749 1.00 98.25 153 LEU A O 1
ATOM 1169 N N . CYS A 1 154 ? 4.502 -4.176 -3.949 1.00 98.50 154 CYS A N 1
ATOM 1170 C CA . CYS A 1 154 ? 5.211 -5.161 -3.139 1.00 98.50 154 CYS A CA 1
ATOM 1171 C C . CYS A 1 154 ? 4.543 -6.534 -3.271 1.00 98.50 154 CYS A C 1
ATOM 1173 O O . CYS A 1 154 ? 3.316 -6.628 -3.279 1.00 98.50 154 CYS A O 1
ATOM 1175 N N . PHE A 1 155 ? 5.353 -7.585 -3.345 1.00 98.56 155 PHE A N 1
ATOM 1176 C CA . PHE A 1 155 ? 4.924 -8.975 -3.380 1.00 98.56 155 PHE A CA 1
ATOM 1177 C C . PHE A 1 155 ? 5.774 -9.796 -2.414 1.00 98.56 155 PHE A C 1
ATOM 1179 O O . PHE A 1 155 ? 7.007 -9.755 -2.455 1.00 98.56 155 PHE A O 1
ATOM 1186 N N . ALA A 1 156 ? 5.114 -10.598 -1.587 1.00 97.00 156 ALA A N 1
ATOM 1187 C CA . ALA A 1 156 ? 5.748 -11.552 -0.688 1.00 97.00 156 ALA A CA 1
ATOM 1188 C C . ALA A 1 156 ? 6.555 -12.611 -1.456 1.00 97.00 156 ALA A C 1
ATOM 1190 O O . ALA A 1 156 ? 7.607 -13.055 -1.002 1.00 97.00 156 ALA A O 1
ATOM 1191 N N . SER A 1 157 ? 6.055 -13.012 -2.629 1.00 96.69 157 SER A N 1
ATOM 1192 C CA . SER A 1 157 ? 6.637 -14.060 -3.463 1.00 96.69 157 SER A CA 1
ATOM 1193 C C . SER A 1 157 ? 7.086 -13.526 -4.818 1.00 96.69 157 SER A C 1
ATOM 1195 O O . SER A 1 157 ? 6.318 -12.893 -5.547 1.00 96.69 157 SER A O 1
ATOM 1197 N N . ARG A 1 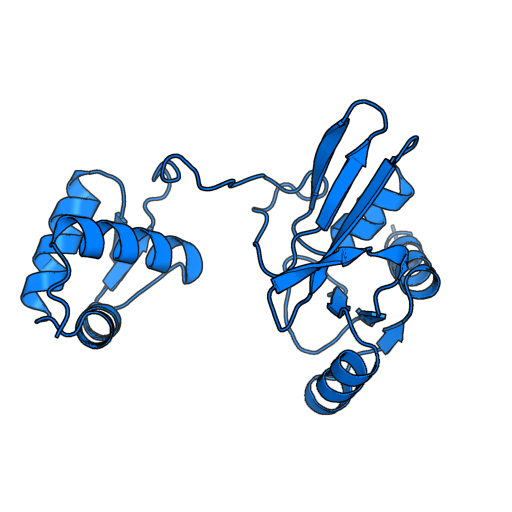158 ? 8.306 -13.897 -5.221 1.00 98.06 158 ARG A N 1
ATOM 1198 C CA . ARG A 1 158 ? 8.818 -13.631 -6.571 1.00 98.06 158 ARG A CA 1
ATOM 1199 C C . ARG A 1 158 ? 7.947 -14.263 -7.657 1.00 98.06 158 ARG A C 1
ATOM 1201 O O . ARG A 1 158 ? 7.741 -13.649 -8.698 1.00 98.06 158 ARG A O 1
ATOM 1208 N N . SER A 1 159 ? 7.408 -15.461 -7.421 1.00 98.25 159 SER A N 1
ATOM 1209 C CA . SER A 1 159 ? 6.587 -16.159 -8.419 1.00 98.25 159 SER A CA 1
ATOM 1210 C C . SER A 1 159 ? 5.259 -15.445 -8.693 1.00 98.25 159 SER A C 1
ATOM 1212 O O . SER A 1 159 ? 4.796 -15.424 -9.836 1.00 98.25 159 SER A O 1
ATOM 1214 N N . ASP A 1 160 ? 4.666 -14.819 -7.674 1.00 98.25 160 ASP A N 1
ATOM 1215 C CA . ASP A 1 160 ? 3.446 -14.023 -7.822 1.00 98.25 160 ASP A CA 1
ATOM 1216 C C . ASP A 1 160 ? 3.735 -12.684 -8.495 1.00 98.25 160 ASP A C 1
ATOM 1218 O O . ASP A 1 160 ? 3.001 -12.282 -9.399 1.00 98.25 160 ASP A O 1
ATOM 1222 N N . ALA A 1 161 ? 4.857 -12.049 -8.150 1.00 98.25 161 ALA A N 1
ATOM 1223 C CA . ALA A 1 161 ? 5.323 -10.845 -8.825 1.00 98.25 161 ALA A CA 1
ATOM 1224 C C . ALA A 1 161 ? 5.555 -11.092 -10.331 1.00 98.25 161 ALA A C 1
ATOM 1226 O O . ALA A 1 161 ? 5.137 -10.293 -11.165 1.00 98.25 161 ALA A O 1
ATOM 1227 N N . GLU A 1 162 ? 6.155 -12.228 -10.704 1.00 98.56 162 GLU A N 1
ATOM 1228 C CA . GLU A 1 162 ? 6.343 -12.645 -12.102 1.00 98.56 162 GLU A CA 1
ATOM 1229 C C . GLU A 1 162 ? 5.020 -12.904 -12.826 1.00 98.56 162 GLU A C 1
ATOM 1231 O O . GLU A 1 162 ? 4.855 -12.522 -13.986 1.00 98.56 162 GLU A O 1
ATOM 1236 N N . ARG A 1 163 ? 4.063 -13.562 -12.162 1.00 98.19 163 ARG A N 1
ATOM 1237 C CA . ARG A 1 163 ? 2.714 -13.773 -12.710 1.00 98.19 163 ARG A CA 1
ATOM 1238 C C . ARG A 1 163 ? 2.013 -12.446 -12.965 1.00 98.19 163 ARG A C 1
ATOM 1240 O O . ARG A 1 163 ? 1.451 -12.267 -14.041 1.00 98.19 163 ARG A O 1
ATOM 1247 N N . PHE A 1 164 ? 2.090 -11.528 -12.007 1.00 98.00 164 PHE A N 1
ATOM 1248 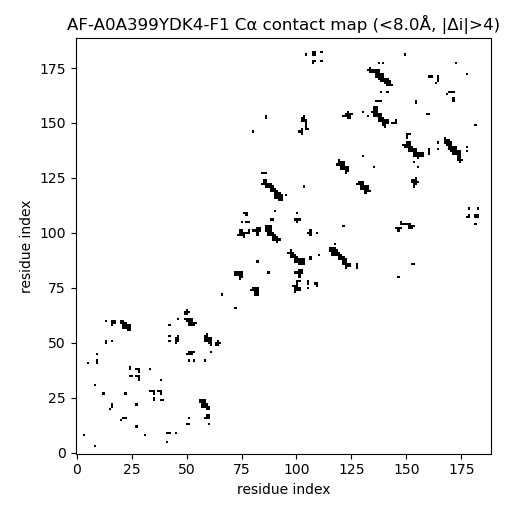C CA . PHE A 1 164 ? 1.531 -10.191 -12.126 1.00 98.00 164 PHE A CA 1
ATOM 1249 C C . PHE A 1 164 ? 2.194 -9.402 -13.264 1.00 98.00 164 PHE A C 1
ATOM 1251 O O . PHE A 1 164 ? 1.498 -8.876 -14.130 1.00 98.00 164 PHE A O 1
ATOM 1258 N N . GLN A 1 165 ? 3.529 -9.388 -13.324 1.00 98.25 165 GLN A N 1
ATOM 1259 C CA . GLN A 1 165 ? 4.298 -8.683 -14.353 1.00 98.25 165 GLN A CA 1
ATOM 1260 C C . GLN A 1 165 ? 3.936 -9.147 -15.772 1.00 98.25 165 GLN A C 1
ATOM 1262 O O . GLN A 1 165 ? 3.837 -8.325 -16.678 1.00 98.25 165 GLN A O 1
ATOM 1267 N N . ARG A 1 166 ? 3.692 -10.448 -15.984 1.00 97.75 166 ARG A N 1
ATOM 1268 C CA . ARG A 1 166 ? 3.262 -10.958 -17.300 1.00 97.75 166 ARG A CA 1
ATOM 1269 C C . ARG A 1 166 ? 1.929 -10.373 -17.772 1.00 97.75 166 ARG A C 1
ATOM 1271 O O . ARG A 1 166 ? 1.719 -10.303 -18.977 1.00 97.75 166 ARG A O 1
ATOM 1278 N N . GLY A 1 167 ? 1.042 -9.998 -16.849 1.00 95.94 167 GLY A N 1
ATOM 1279 C CA . GLY A 1 167 ? -0.262 -9.412 -17.166 1.00 95.94 167 GLY A CA 1
ATOM 1280 C C . GLY A 1 167 ? -0.272 -7.883 -17.206 1.00 95.94 167 GLY A C 1
ATOM 1281 O O . GLY A 1 167 ? -0.985 -7.317 -18.021 1.00 95.94 167 GLY A O 1
ATOM 1282 N N . PHE A 1 168 ? 0.507 -7.225 -16.341 1.00 97.00 168 PHE A N 1
ATOM 1283 C CA . PHE A 1 168 ? 0.429 -5.772 -16.104 1.00 97.00 168 PHE A CA 1
ATOM 1284 C C . PHE A 1 168 ? 1.744 -5.019 -16.365 1.00 97.00 168 PHE A C 1
ATOM 1286 O O . PHE A 1 168 ? 1.859 -3.833 -16.044 1.00 97.00 168 PHE A O 1
ATOM 1293 N N . GLY A 1 169 ? 2.758 -5.699 -16.903 1.00 96.56 169 GLY A N 1
ATOM 1294 C CA . GLY A 1 169 ? 4.062 -5.120 -17.213 1.00 96.56 169 GLY A CA 1
ATOM 1295 C C . GLY A 1 169 ? 4.870 -4.701 -15.979 1.00 96.56 169 GLY A C 1
ATOM 1296 O O . GLY A 1 169 ? 4.685 -5.204 -14.870 1.00 96.56 169 GLY A O 1
ATOM 1297 N N . GLY A 1 170 ? 5.798 -3.765 -16.190 1.00 96.62 170 GLY A N 1
ATOM 1298 C CA . GLY A 1 170 ? 6.721 -3.260 -15.171 1.00 96.62 170 GLY A CA 1
ATOM 1299 C C . GLY A 1 170 ? 8.024 -4.056 -15.060 1.00 96.62 170 GLY A C 1
ATOM 1300 O O . GLY A 1 170 ? 8.251 -5.042 -15.763 1.00 96.62 170 GLY A O 1
ATOM 1301 N N . LYS A 1 171 ? 8.916 -3.613 -14.172 1.00 97.88 171 LYS A N 1
ATOM 1302 C CA . LYS A 1 171 ? 10.226 -4.225 -13.913 1.00 97.88 171 LYS A CA 1
ATOM 1303 C C . LYS A 1 171 ? 10.237 -4.902 -12.546 1.00 97.88 171 LYS A C 1
ATOM 1305 O O . LYS A 1 171 ? 9.964 -4.248 -11.543 1.00 97.88 171 LYS A O 1
ATOM 1310 N N . LEU A 1 172 ? 10.599 -6.184 -12.516 1.00 98.38 172 LEU A N 1
ATOM 1311 C CA . LEU A 1 172 ? 10.860 -6.917 -11.278 1.00 98.38 172 LEU A CA 1
ATOM 1312 C C . LEU A 1 172 ? 12.198 -6.507 -10.674 1.00 98.38 172 LEU A C 1
ATOM 1314 O O . LEU A 1 172 ? 13.224 -6.561 -11.354 1.00 98.38 172 LEU A O 1
ATOM 1318 N N . LEU A 1 173 ? 12.177 -6.136 -9.401 1.00 98.44 173 LEU A N 1
ATOM 1319 C CA . LEU A 1 173 ? 13.340 -5.741 -8.617 1.00 98.44 173 LEU A CA 1
ATOM 1320 C C . LEU A 1 173 ? 13.256 -6.364 -7.221 1.00 98.44 173 LEU A C 1
ATOM 1322 O O . LEU A 1 173 ? 12.167 -6.600 -6.700 1.00 98.44 173 LEU A O 1
ATOM 1326 N N . ASP A 1 174 ? 14.405 -6.618 -6.610 1.00 98.38 174 ASP A N 1
ATOM 1327 C CA . ASP A 1 174 ? 14.494 -6.844 -5.169 1.00 98.38 174 ASP A CA 1
ATOM 1328 C C . ASP A 1 174 ? 14.502 -5.498 -4.422 1.00 98.38 174 ASP A C 1
ATOM 1330 O O . ASP A 1 174 ? 14.403 -4.425 -5.025 1.00 98.38 174 ASP A O 1
ATOM 1334 N N . PHE A 1 175 ? 14.607 -5.543 -3.095 1.00 97.06 175 PHE A N 1
ATOM 1335 C CA . PHE A 1 175 ? 14.620 -4.340 -2.266 1.00 97.06 175 PHE A CA 1
ATOM 1336 C C . PHE A 1 175 ? 15.738 -3.358 -2.648 1.00 97.06 175 PHE A C 1
ATOM 1338 O O . PHE A 1 175 ? 15.483 -2.163 -2.791 1.00 97.06 175 PHE A O 1
ATOM 1345 N N . ALA A 1 176 ? 16.965 -3.848 -2.848 1.00 96.00 176 ALA A N 1
ATOM 1346 C CA . ALA A 1 176 ? 18.110 -3.001 -3.177 1.00 96.00 176 ALA A CA 1
ATOM 1347 C C . ALA A 1 176 ? 17.939 -2.337 -4.552 1.00 96.00 176 ALA A C 1
ATOM 1349 O O . ALA A 1 176 ? 18.119 -1.126 -4.689 1.00 96.00 176 ALA A O 1
ATOM 1350 N N . GLY A 1 177 ? 17.525 -3.106 -5.562 1.00 97.12 177 GLY A N 1
ATOM 1351 C CA . GLY A 1 177 ? 17.260 -2.593 -6.900 1.00 97.12 177 GLY A CA 1
ATOM 1352 C C . GLY A 1 177 ? 16.113 -1.583 -6.925 1.00 97.12 177 GLY A C 1
ATOM 1353 O O . GLY A 1 177 ? 16.213 -0.557 -7.601 1.00 97.12 177 GLY A O 1
ATOM 1354 N N . ALA A 1 178 ? 15.039 -1.839 -6.174 1.00 96.62 178 ALA A N 1
ATOM 1355 C CA . ALA A 1 178 ? 13.909 -0.922 -6.056 1.00 96.62 178 ALA A CA 1
ATOM 1356 C C . ALA A 1 178 ? 14.295 0.375 -5.330 1.00 96.62 178 ALA A C 1
ATOM 1358 O O . ALA A 1 178 ? 13.919 1.454 -5.786 1.00 96.62 178 ALA A O 1
ATOM 1359 N N . MET A 1 179 ? 15.104 0.293 -4.269 1.00 94.38 179 MET A N 1
ATOM 1360 C CA . MET A 1 179 ? 15.614 1.469 -3.563 1.00 94.38 179 MET A CA 1
ATOM 1361 C C . MET A 1 179 ? 16.422 2.371 -4.497 1.00 94.38 179 MET A C 1
ATOM 1363 O O . MET A 1 179 ? 16.140 3.564 -4.578 1.00 94.38 179 MET A O 1
ATOM 1367 N N . VAL A 1 180 ? 17.368 1.803 -5.254 1.00 94.06 180 VAL A N 1
ATOM 1368 C CA . VAL A 1 180 ? 18.156 2.558 -6.243 1.00 94.06 180 VAL A CA 1
ATOM 1369 C C . VAL A 1 180 ? 17.247 3.200 -7.289 1.00 94.06 180 VAL A C 1
ATOM 1371 O O . VAL A 1 180 ? 17.431 4.367 -7.633 1.00 94.06 180 VAL A O 1
ATOM 1374 N N . ALA A 1 181 ? 16.242 2.474 -7.785 1.00 92.81 181 ALA A N 1
ATOM 1375 C CA . ALA A 1 181 ? 15.294 3.014 -8.755 1.00 92.81 181 ALA A CA 1
ATOM 1376 C C . ALA A 1 181 ? 14.495 4.211 -8.204 1.00 92.81 181 ALA A C 1
ATOM 1378 O O . ALA A 1 181 ? 14.210 5.136 -8.960 1.00 92.81 181 ALA A O 1
ATOM 1379 N N . MET A 1 182 ? 14.142 4.220 -6.913 1.00 92.50 182 MET A N 1
ATOM 1380 C CA . MET A 1 182 ? 13.379 5.320 -6.306 1.00 92.50 182 MET A CA 1
ATOM 1381 C C . MET A 1 182 ? 14.241 6.537 -5.979 1.00 92.50 182 MET A C 1
ATOM 1383 O O . MET A 1 182 ? 13.793 7.663 -6.179 1.00 92.50 182 MET A O 1
ATOM 1387 N N . THR A 1 183 ? 15.474 6.338 -5.516 1.00 82.38 183 THR A N 1
ATOM 1388 C CA . THR A 1 183 ? 16.366 7.455 -5.175 1.00 82.38 183 THR A CA 1
ATOM 1389 C C . THR A 1 183 ? 16.942 8.126 -6.420 1.00 82.38 183 THR A C 1
ATOM 1391 O O . THR A 1 183 ? 17.035 9.347 -6.473 1.00 82.38 183 THR A O 1
ATOM 1394 N N . THR A 1 184 ? 17.248 7.366 -7.475 1.00 80.12 184 THR A N 1
ATOM 1395 C CA . THR A 1 184 ? 17.744 7.943 -8.740 1.00 80.12 184 THR A CA 1
ATOM 1396 C C . THR A 1 184 ? 16.663 8.680 -9.534 1.00 80.12 184 THR A C 1
ATOM 1398 O O . THR A 1 184 ? 16.965 9.684 -10.174 1.00 80.12 184 THR A O 1
ATOM 1401 N N . ALA A 1 185 ? 15.403 8.240 -9.465 1.00 65.12 185 ALA A N 1
ATOM 1402 C CA . ALA A 1 185 ? 14.292 8.866 -10.186 1.00 65.12 185 ALA A CA 1
ATOM 1403 C C . ALA A 1 185 ? 13.891 10.261 -9.656 1.00 65.12 185 ALA A C 1
ATOM 1405 O O . ALA A 1 185 ? 13.213 10.995 -10.370 1.00 65.12 185 ALA A O 1
ATOM 1406 N N . HIS A 1 186 ? 14.311 10.643 -8.442 1.00 57.25 186 HIS A N 1
ATOM 1407 C CA . HIS A 1 186 ? 13.966 11.927 -7.803 1.00 57.25 186 HIS A CA 1
ATOM 1408 C C . HIS A 1 186 ? 15.081 12.987 -7.830 1.00 57.25 186 HIS A C 1
ATOM 1410 O O . HIS A 1 186 ? 14.866 14.104 -7.372 1.00 57.25 186 HIS A O 1
ATOM 1416 N N . HIS A 1 187 ? 16.252 12.69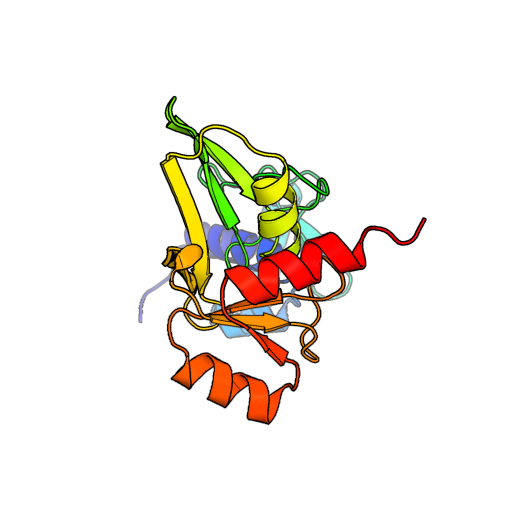5 -8.408 1.00 45.38 187 HIS A N 1
ATOM 1417 C CA . HIS A 1 187 ? 17.350 13.669 -8.556 1.00 45.38 187 HIS A CA 1
ATOM 1418 C C . HIS A 1 187 ? 17.297 14.493 -9.859 1.00 45.38 187 HIS A C 1
ATOM 1420 O O . HIS A 1 187 ? 18.299 15.071 -10.271 1.00 45.38 187 HIS A O 1
ATOM 1426 N N . GLY A 1 188 ? 16.133 14.566 -10.509 1.00 39.50 188 GLY A N 1
ATOM 1427 C CA . GLY A 1 188 ? 15.889 15.425 -11.668 1.00 39.50 188 GLY A CA 1
ATOM 1428 C C . GLY A 1 188 ? 15.120 16.691 -11.291 1.00 39.50 188 GLY A C 1
ATOM 1429 O O . GLY A 1 188 ? 13.934 16.794 -11.605 1.00 39.50 188 GLY A O 1
ATOM 1430 N N . HIS A 1 189 ? 15.785 17.631 -10.620 1.00 33.31 189 HIS A N 1
ATOM 1431 C CA . HIS A 1 189 ? 15.367 19.033 -10.543 1.00 33.31 189 HIS A CA 1
ATOM 1432 C C . HIS A 1 189 ? 16.416 19.908 -11.219 1.00 33.31 189 HIS A C 1
ATOM 1434 O O . HIS A 1 189 ? 17.611 19.731 -10.894 1.00 33.31 189 HIS A O 1
#

Nearest PDB structures (foldseek):
  5hsm-assembly1_A-2  TM=8.780E-01  e=2.289E-02  Mycobacterium tuberculosis H37Rv
  8bif-assembly2_D-2  TM=7.030E-01  e=1.523E-02  Photorhabdus laumondii subsp. laumondii TTO1
  4qvg-assembly1_A  TM=8.020E-01  e=9.814E-02  Streptosporangium sibiricum
  7clu-assembly1_B  TM=6.670E-01  e=9.814E-02  Serratia marcescens
  7clf-assembly1_A  TM=6.642E-01  e=1.040E-01  Serratia marcescens

Solvent-accessible surface area (backbone atoms only — not comparable to full-atom values): 10364 Å² total; per-residue (Å²): 132,86,82,75,51,73,68,61,49,48,52,52,51,44,55,50,21,67,73,63,54,56,44,41,41,65,60,52,14,63,74,71,74,45,54,54,69,55,43,51,54,48,49,52,51,32,35,75,70,43,45,26,34,81,50,94,68,29,37,26,46,24,97,78,34,72,65,63,96,86,58,81,76,48,54,9,78,75,76,65,44,70,36,43,73,50,34,24,14,42,37,29,32,74,87,68,52,75,49,42,14,38,26,46,49,44,30,43,58,50,55,77,74,59,78,64,72,70,46,50,34,29,14,16,56,89,79,47,49,77,35,56,39,79,72,23,26,31,38,37,52,32,76,68,84,60,100,51,84,70,23,45,43,42,21,73,42,61,70,56,44,52,58,48,30,76,77,41,46,47,44,82,29,45,41,68,57,44,41,52,54,56,60,62,71,67,70,79,123

Radius of gyration: 19.61 Å; Cα contacts (8 Å, |Δi|>4): 334; chains: 1; bounding box: 54×36×38 Å

pLDDT: mean 87.5, std 14.36, range [33.31, 98.75]